Protein AF-A0A445L762-F1 (afdb_monomer)

Solvent-accessible surface area (backbone atoms only — not comparable to full-atom values): 13832 Å² total; per-residue (Å²): 110,70,72,58,50,55,57,48,52,56,52,50,45,50,50,42,49,50,50,27,53,49,52,51,60,67,43,52,80,74,34,77,90,46,40,70,50,50,51,50,41,50,53,53,50,53,55,50,51,51,52,55,50,54,39,52,75,68,73,40,74,82,86,58,55,71,68,58,49,53,54,49,41,53,50,28,50,53,50,36,53,51,55,53,56,60,71,71,58,60,93,83,48,59,71,61,49,53,54,52,47,52,52,49,46,52,49,40,52,50,51,52,49,54,51,51,51,51,52,52,54,48,51,54,50,54,52,51,51,50,50,52,53,49,55,53,50,49,57,51,54,69,72,64,60,73,62,89,77,66,78,85,83,81,89,76,69,67,91,80,52,68,80,89,52,87,69,78,61,73,86,85,83,81,80,58,99,84,59,73,82,84,50,69,70,38,76,41,80,47,77,50,68,56,95,93,57,84,63,50,71,46,79,42,61,46,64,84,90,55,102,72,72,77,58,88,66,88,73,79,75,72,88,77,129

Radius of gyration: 37.48 Å; Cα contacts (8 Å, |Δi|>4): 137; chains: 1; bounding box: 79×44×102 Å

Mean predicted aligned error: 16.46 Å

Structure (mmCIF, N/CA/C/O backbone):
data_AF-A0A445L762-F1
#
_entry.id   AF-A0A445L762-F1
#
loop_
_atom_site.group_PDB
_atom_site.id
_atom_site.type_symbol
_atom_site.label_atom_id
_atom_site.label_alt_id
_atom_site.label_comp_id
_atom_site.label_asym_id
_atom_site.label_entity_id
_atom_site.label_seq_id
_atom_site.pdbx_PDB_ins_code
_atom_site.Cartn_x
_atom_site.Cartn_y
_atom_site.Cartn_z
_atom_site.occupancy
_atom_site.B_iso_or_equiv
_atom_site.auth_seq_id
_atom_site.auth_comp_id
_atom_site.auth_asym_id
_atom_site.auth_atom_id
_atom_site.pdbx_PDB_model_num
ATOM 1 N N . MET A 1 1 ? 4.361 23.646 10.497 1.00 43.62 1 MET A N 1
ATOM 2 C CA . MET A 1 1 ? 5.644 23.159 9.941 1.00 43.62 1 MET A CA 1
ATOM 3 C C . MET A 1 1 ? 5.562 21.693 9.527 1.00 43.62 1 MET A C 1
ATOM 5 O O . MET A 1 1 ? 5.744 21.449 8.350 1.00 43.62 1 MET A O 1
ATOM 9 N N . ALA A 1 2 ? 5.203 20.744 10.406 1.00 35.19 2 ALA A N 1
ATOM 10 C CA . ALA A 1 2 ? 5.100 19.317 10.039 1.00 35.19 2 ALA A CA 1
ATOM 11 C C . ALA A 1 2 ? 4.119 19.022 8.877 1.00 35.19 2 ALA A C 1
ATOM 13 O O . ALA A 1 2 ? 4.506 18.378 7.916 1.00 35.19 2 ALA A O 1
ATOM 14 N N . LEU A 1 3 ? 2.910 19.601 8.893 1.00 34.66 3 LEU A N 1
ATOM 15 C CA . LEU A 1 3 ? 1.918 19.439 7.811 1.00 34.66 3 LEU A CA 1
ATOM 16 C C . LEU A 1 3 ? 2.384 19.954 6.436 1.00 34.66 3 LEU A C 1
ATOM 18 O O . LEU A 1 3 ? 1.992 19.415 5.411 1.00 34.66 3 LEU A O 1
ATOM 22 N N . LEU A 1 4 ? 3.228 20.991 6.401 1.00 34.56 4 LEU A N 1
ATOM 23 C CA . LEU A 1 4 ? 3.783 21.501 5.141 1.00 34.56 4 LEU A CA 1
ATOM 24 C C . LEU A 1 4 ? 4.880 20.581 4.598 1.00 34.56 4 LEU A C 1
ATOM 26 O O . LEU A 1 4 ? 5.082 20.538 3.390 1.00 34.56 4 LEU A O 1
ATOM 30 N N . ILE A 1 5 ? 5.577 19.859 5.480 1.00 49.91 5 ILE A N 1
ATOM 31 C CA . ILE A 1 5 ? 6.627 18.906 5.113 1.00 49.91 5 ILE A CA 1
ATOM 32 C C . ILE A 1 5 ? 5.994 17.638 4.528 1.00 49.91 5 ILE A C 1
ATOM 34 O O . ILE A 1 5 ? 6.409 17.214 3.460 1.00 49.91 5 ILE A O 1
ATOM 38 N N . GLU A 1 6 ? 4.950 17.080 5.144 1.00 54.78 6 GLU A N 1
ATOM 39 C CA . GLU A 1 6 ? 4.269 15.890 4.596 1.00 54.78 6 GLU A CA 1
ATOM 40 C C . GLU A 1 6 ? 3.632 16.176 3.225 1.00 54.78 6 GLU A C 1
ATOM 42 O O . GLU A 1 6 ? 3.897 15.470 2.249 1.00 54.78 6 GLU A O 1
ATOM 47 N N . ALA A 1 7 ? 2.922 17.305 3.101 1.00 59.88 7 ALA A N 1
ATOM 48 C CA . ALA A 1 7 ? 2.314 17.720 1.838 1.00 59.88 7 ALA A CA 1
ATOM 49 C C . ALA A 1 7 ? 3.350 17.978 0.725 1.00 59.88 7 ALA A C 1
ATOM 51 O O . ALA A 1 7 ? 3.104 17.663 -0.441 1.00 59.88 7 ALA A O 1
ATOM 52 N N . THR A 1 8 ? 4.523 18.535 1.060 1.00 65.06 8 THR A N 1
ATOM 53 C CA . THR A 1 8 ? 5.597 18.745 0.072 1.00 65.06 8 THR A CA 1
ATOM 54 C C . THR A 1 8 ? 6.240 17.435 -0.351 1.00 65.06 8 THR A C 1
ATOM 56 O O . THR A 1 8 ? 6.440 17.239 -1.546 1.00 65.06 8 THR A O 1
ATOM 59 N N . VAL A 1 9 ? 6.503 16.508 0.573 1.00 68.06 9 VAL A N 1
ATOM 60 C CA . VAL A 1 9 ? 7.110 15.221 0.211 1.00 68.06 9 VAL A CA 1
ATOM 61 C C . VAL A 1 9 ? 6.136 14.362 -0.606 1.00 68.06 9 VAL A C 1
ATOM 63 O O . VAL A 1 9 ? 6.548 13.757 -1.595 1.00 68.06 9 VAL A O 1
ATOM 66 N N . GLY A 1 10 ? 4.838 14.366 -0.283 1.00 71.56 10 GLY A N 1
ATOM 67 C CA . GLY A 1 10 ? 3.817 13.691 -1.092 1.00 71.56 10 GLY A CA 1
ATOM 68 C C . GLY A 1 10 ? 3.701 14.254 -2.515 1.00 71.56 10 GLY A C 1
ATOM 69 O O . GLY A 1 10 ? 3.535 13.500 -3.477 1.00 71.56 10 GLY A O 1
ATOM 70 N N . ALA A 1 11 ? 3.833 15.575 -2.675 1.00 78.94 11 ALA A N 1
ATOM 71 C CA . ALA A 1 11 ? 3.845 16.221 -3.986 1.00 78.94 11 ALA A CA 1
ATOM 72 C C . ALA A 1 11 ? 5.098 15.873 -4.804 1.00 78.94 11 ALA A C 1
ATOM 74 O O . ALA A 1 11 ? 4.967 15.595 -5.997 1.00 78.94 11 ALA A O 1
ATOM 75 N N . THR A 1 12 ? 6.271 15.850 -4.162 1.00 85.56 12 THR A N 1
ATOM 76 C CA . THR A 1 12 ? 7.543 15.406 -4.753 1.00 85.56 12 THR A CA 1
ATOM 77 C C . THR A 1 12 ? 7.376 13.998 -5.309 1.00 85.56 12 THR A C 1
ATOM 79 O O . THR A 1 12 ? 7.321 13.844 -6.522 1.00 85.56 12 THR A O 1
ATOM 82 N N . VAL A 1 13 ? 7.063 13.015 -4.457 1.00 82.56 13 VAL A N 1
ATOM 83 C CA . VAL A 1 13 ? 6.906 11.596 -4.840 1.00 82.56 13 VAL A CA 1
ATOM 84 C C . VAL A 1 13 ? 6.003 11.405 -6.056 1.00 82.56 13 VAL A C 1
ATOM 86 O O . VAL A 1 13 ? 6.295 10.611 -6.954 1.00 82.56 13 VAL A O 1
ATOM 89 N N . ARG A 1 14 ? 4.884 12.136 -6.094 1.00 83.50 14 ARG A N 1
ATOM 90 C CA . ARG A 1 14 ? 3.944 12.109 -7.214 1.00 83.50 14 ARG A CA 1
ATOM 91 C C . ARG A 1 14 ? 4.574 12.638 -8.503 1.00 83.50 14 ARG A C 1
ATOM 93 O O . ARG A 1 14 ? 4.303 12.087 -9.569 1.00 83.50 14 ARG A O 1
ATOM 100 N N . ALA A 1 15 ? 5.364 13.703 -8.426 1.00 89.12 15 ALA A N 1
ATOM 101 C CA . ALA A 1 15 ? 6.065 14.275 -9.564 1.00 89.12 15 ALA A CA 1
ATOM 102 C C . ALA A 1 15 ? 7.074 13.281 -10.157 1.00 89.12 15 ALA A C 1
ATOM 104 O O . ALA A 1 15 ? 6.974 12.996 -11.351 1.00 89.12 15 ALA A O 1
ATOM 105 N N . GLU A 1 16 ? 7.963 12.680 -9.355 1.00 89.44 16 GLU A N 1
ATOM 106 C CA . GLU A 1 16 ? 8.949 11.726 -9.898 1.00 89.44 16 GLU A CA 1
ATOM 107 C C . GLU A 1 16 ? 8.289 10.452 -10.429 1.00 89.44 16 GLU A C 1
ATOM 109 O O . GLU A 1 16 ? 8.673 9.934 -11.479 1.00 89.44 16 GLU A O 1
ATOM 114 N N . PHE A 1 17 ? 7.248 9.965 -9.751 1.00 89.19 17 PHE A N 1
ATOM 115 C CA . PHE A 1 17 ? 6.468 8.829 -10.230 1.00 89.19 17 PHE A CA 1
ATOM 116 C C . PHE A 1 17 ? 5.824 9.109 -11.599 1.00 89.19 17 PHE A C 1
ATOM 118 O O . PHE A 1 17 ? 5.892 8.283 -12.516 1.00 89.19 17 PHE A O 1
ATOM 125 N N . ASN A 1 18 ? 5.201 10.281 -11.753 1.00 89.69 18 ASN A N 1
ATOM 126 C CA . ASN A 1 18 ? 4.565 10.677 -13.006 1.00 89.69 18 ASN A CA 1
ATOM 127 C C . ASN A 1 18 ? 5.587 10.887 -14.127 1.00 89.69 18 ASN A C 1
ATOM 129 O O . ASN A 1 18 ? 5.295 10.540 -15.273 1.00 89.69 18 ASN A O 1
ATOM 133 N N . GLU A 1 19 ? 6.769 11.414 -13.810 1.00 93.56 19 GLU A N 1
ATOM 134 C CA . GLU A 1 19 ? 7.853 11.602 -14.773 1.00 93.56 19 GLU A CA 1
ATOM 135 C C . GLU A 1 19 ? 8.360 10.261 -15.319 1.00 93.56 19 GLU A C 1
ATOM 137 O O . GLU A 1 19 ? 8.457 10.079 -16.539 1.00 93.56 19 GLU A O 1
ATOM 142 N N . LEU A 1 20 ? 8.575 9.271 -14.446 1.00 92.75 20 LEU A N 1
ATOM 143 C CA . LEU A 1 20 ? 8.933 7.918 -14.870 1.00 92.75 20 LEU A CA 1
ATOM 144 C C . LEU A 1 20 ? 7.845 7.308 -15.761 1.00 92.75 20 LEU A C 1
ATOM 146 O O . LEU A 1 20 ? 8.134 6.788 -16.843 1.00 92.75 20 LEU A O 1
ATOM 150 N N . LEU A 1 21 ? 6.581 7.379 -15.331 1.00 91.12 21 LEU A N 1
ATOM 151 C CA . LEU A 1 21 ? 5.459 6.833 -16.094 1.00 91.12 21 LEU A CA 1
ATOM 152 C C . LEU A 1 21 ? 5.366 7.476 -17.482 1.00 91.12 21 LEU A C 1
ATOM 154 O O . LEU A 1 21 ? 5.209 6.772 -18.483 1.00 91.12 21 LEU A O 1
ATOM 158 N N . ARG A 1 22 ? 5.502 8.802 -17.556 1.00 90.94 22 ARG A N 1
ATOM 159 C CA . ARG A 1 22 ? 5.512 9.549 -18.814 1.00 90.94 22 ARG A CA 1
ATOM 160 C C . ARG A 1 22 ? 6.656 9.097 -19.716 1.00 90.94 22 ARG A C 1
ATOM 162 O O . ARG A 1 22 ? 6.416 8.780 -20.880 1.00 90.94 22 ARG A O 1
ATOM 169 N N . THR A 1 23 ? 7.864 8.998 -19.174 1.00 90.31 23 THR A N 1
ATOM 170 C CA . THR A 1 23 ? 9.062 8.545 -19.892 1.00 90.31 23 THR A CA 1
ATOM 171 C C . THR A 1 23 ? 8.841 7.154 -20.497 1.00 90.31 23 THR A C 1
ATOM 173 O O . THR A 1 23 ? 9.039 6.942 -21.697 1.00 90.31 23 THR A O 1
ATOM 176 N N . VAL A 1 24 ? 8.329 6.201 -19.712 1.00 89.19 24 VAL A N 1
ATOM 177 C CA . VAL A 1 24 ? 8.002 4.849 -20.197 1.00 89.19 24 VAL A CA 1
ATOM 178 C C . VAL A 1 24 ? 6.973 4.891 -21.333 1.00 89.19 24 VAL A C 1
ATOM 180 O O . VAL A 1 24 ? 7.136 4.189 -22.336 1.00 89.19 24 VAL A O 1
ATOM 183 N N . LEU A 1 25 ? 5.936 5.728 -21.221 1.00 87.19 25 LEU A N 1
ATOM 184 C CA . LEU A 1 25 ? 4.905 5.880 -22.253 1.00 87.19 25 LEU A CA 1
ATOM 185 C C . LEU A 1 25 ? 5.453 6.477 -23.557 1.00 87.19 25 LEU A C 1
ATOM 187 O O . LEU A 1 25 ? 5.133 5.971 -24.637 1.00 87.19 25 LEU A O 1
ATOM 191 N N . GLU A 1 26 ? 6.286 7.515 -23.474 1.00 85.56 26 GLU A N 1
ATOM 192 C CA . GLU A 1 26 ? 6.883 8.180 -24.638 1.00 85.56 26 GLU A CA 1
ATOM 193 C C . GLU A 1 26 ? 7.813 7.236 -25.414 1.00 85.56 26 GLU A C 1
ATOM 195 O O . GLU A 1 26 ? 7.752 7.148 -26.647 1.00 85.56 26 GLU A O 1
ATOM 200 N N . PHE A 1 27 ? 8.644 6.469 -24.707 1.00 79.00 27 PHE A N 1
ATOM 201 C CA . PHE A 1 27 ? 9.653 5.627 -25.343 1.00 79.00 27 PHE A CA 1
ATOM 202 C C . PHE A 1 27 ? 9.160 4.238 -25.759 1.00 79.00 27 PHE A C 1
ATOM 204 O O . PHE A 1 27 ? 9.788 3.602 -26.612 1.00 79.00 27 PHE A O 1
ATOM 211 N N . LYS A 1 28 ? 7.996 3.787 -25.277 1.00 75.75 28 LYS A N 1
ATOM 212 C CA . LYS A 1 28 ? 7.389 2.497 -25.655 1.00 75.75 28 LYS A CA 1
ATOM 213 C C . LYS A 1 28 ? 7.227 2.314 -27.168 1.00 75.75 28 LYS A C 1
ATOM 215 O O . LYS A 1 28 ? 7.381 1.201 -27.668 1.00 75.75 28 LYS A O 1
ATOM 220 N N . LYS A 1 29 ? 6.926 3.390 -27.907 1.00 69.94 29 LYS A N 1
ATOM 221 C CA . LYS A 1 29 ? 6.779 3.346 -29.376 1.00 69.94 29 LYS A CA 1
ATOM 222 C C . LYS A 1 29 ? 8.123 3.315 -30.111 1.00 69.94 29 LYS A C 1
ATOM 224 O O . LYS A 1 29 ? 8.198 2.750 -31.196 1.00 69.94 29 LYS A O 1
ATOM 229 N N . LYS A 1 30 ? 9.172 3.901 -29.524 1.00 70.94 30 LYS A N 1
ATOM 230 C CA . LYS A 1 30 ? 10.517 3.993 -30.117 1.00 70.94 30 LYS A CA 1
ATOM 231 C C . LYS A 1 30 ? 11.362 2.743 -29.846 1.00 70.94 30 LYS A C 1
ATOM 233 O O . LYS A 1 30 ? 12.178 2.356 -30.674 1.00 70.94 30 LYS A O 1
ATOM 238 N N . MET A 1 31 ? 11.147 2.075 -28.714 1.00 68.38 31 MET A N 1
ATOM 239 C CA . MET A 1 31 ? 11.983 0.969 -28.247 1.00 68.38 31 MET A CA 1
ATOM 240 C C . MET A 1 31 ? 11.403 -0.415 -28.558 1.00 68.38 31 MET A C 1
ATOM 242 O O . MET A 1 31 ? 11.078 -1.189 -27.655 1.00 68.38 31 MET A O 1
ATOM 246 N N . VAL A 1 32 ? 11.345 -0.783 -29.842 1.00 70.38 32 VAL A N 1
ATOM 247 C CA . VAL A 1 32 ? 10.947 -2.143 -30.282 1.00 70.38 32 VAL A CA 1
ATOM 248 C C . VAL A 1 32 ? 11.739 -3.224 -29.532 1.00 70.38 32 VAL A C 1
ATOM 250 O O . VAL A 1 32 ? 11.222 -4.283 -29.181 1.00 70.38 32 VAL A O 1
ATOM 253 N N . CYS A 1 33 ? 12.993 -2.906 -29.222 1.00 71.19 33 CYS A N 1
ATOM 254 C CA . CYS A 1 33 ? 13.954 -3.792 -28.606 1.00 71.19 33 CYS A CA 1
ATOM 255 C C . CYS A 1 33 ? 13.682 -4.154 -27.135 1.00 71.19 33 CYS A C 1
ATOM 257 O O . CYS A 1 33 ? 14.070 -5.243 -26.699 1.00 71.19 33 CYS A O 1
ATOM 259 N N . PHE A 1 34 ? 13.011 -3.264 -26.402 1.00 77.31 34 PHE A N 1
ATOM 260 C CA . PHE A 1 34 ? 12.738 -3.365 -24.962 1.00 77.31 34 PHE A CA 1
ATOM 261 C C . PHE A 1 34 ? 11.242 -3.488 -24.664 1.00 77.31 34 PHE A C 1
ATOM 263 O O . PHE A 1 34 ? 10.817 -3.394 -23.515 1.00 77.31 34 PHE A O 1
ATOM 270 N N . LYS A 1 35 ? 10.432 -3.707 -25.707 1.00 81.06 35 LYS A N 1
ATOM 271 C CA . LYS A 1 35 ? 8.971 -3.653 -25.647 1.00 81.06 35 LYS A CA 1
ATOM 272 C C . LYS A 1 35 ? 8.386 -4.475 -24.497 1.00 81.06 35 LYS A C 1
ATOM 274 O O . LYS A 1 35 ? 7.532 -3.958 -23.791 1.00 81.06 35 LYS A O 1
ATOM 279 N N . SER A 1 36 ? 8.831 -5.717 -24.292 1.00 84.06 36 SER A N 1
ATOM 280 C CA . SER A 1 36 ? 8.296 -6.574 -23.221 1.00 84.06 36 SER A CA 1
ATOM 281 C C . SER A 1 36 ? 8.551 -5.994 -21.828 1.00 84.06 36 SER A C 1
ATOM 283 O O . SER A 1 36 ? 7.626 -5.895 -21.030 1.00 84.06 36 SER A O 1
ATOM 285 N N . SER A 1 37 ? 9.781 -5.556 -21.565 1.00 84.81 37 SER A N 1
ATOM 286 C CA . SER A 1 37 ? 10.198 -5.034 -20.262 1.00 84.81 37 SER A CA 1
ATOM 287 C C . SER A 1 37 ? 9.554 -3.681 -19.969 1.00 84.81 37 SER A C 1
ATOM 289 O O . SER A 1 37 ? 9.072 -3.451 -18.868 1.00 84.81 37 SER A O 1
ATOM 291 N N . LEU A 1 38 ? 9.423 -2.814 -20.980 1.00 85.88 38 LEU A N 1
ATOM 292 C CA . LEU A 1 38 ? 8.694 -1.548 -20.846 1.00 85.88 38 LEU A CA 1
ATOM 293 C C . LEU A 1 38 ? 7.193 -1.756 -20.628 1.00 85.88 38 LEU A C 1
ATOM 295 O O . LEU A 1 38 ? 6.575 -0.997 -19.892 1.00 85.88 38 LEU A O 1
ATOM 299 N N . VAL A 1 39 ? 6.591 -2.774 -21.252 1.00 88.12 39 VAL A N 1
ATOM 300 C CA . VAL A 1 39 ? 5.187 -3.140 -20.995 1.00 88.12 39 VAL A CA 1
ATOM 301 C C . VAL A 1 39 ? 5.014 -3.638 -19.563 1.00 88.12 39 VAL A C 1
ATOM 303 O O . VAL A 1 39 ? 4.043 -3.253 -18.910 1.00 88.12 39 VAL A O 1
ATOM 306 N N . HIS A 1 40 ? 5.940 -4.461 -19.072 1.00 89.00 40 HIS A N 1
ATOM 307 C CA . HIS A 1 40 ? 5.908 -4.940 -17.697 1.00 89.00 40 HIS A CA 1
ATOM 308 C C . HIS A 1 40 ? 6.055 -3.780 -16.705 1.00 89.00 40 HIS A C 1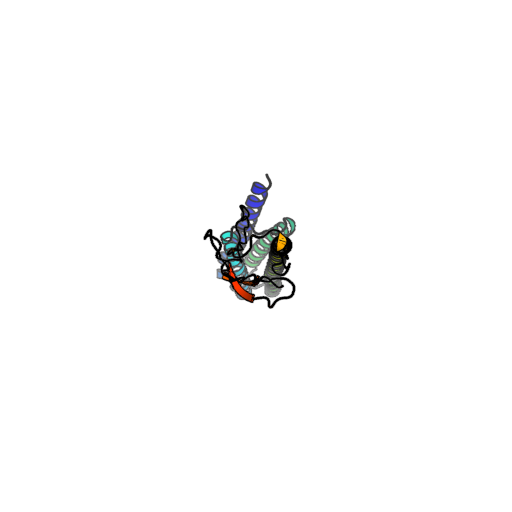
ATOM 310 O O . HIS A 1 40 ? 5.157 -3.570 -15.895 1.00 89.00 40 HIS A O 1
ATOM 316 N N . LEU A 1 41 ? 7.086 -2.945 -16.869 1.00 90.56 41 LEU A N 1
ATOM 317 C CA . LEU A 1 41 ? 7.306 -1.758 -16.045 1.00 90.56 41 LEU A CA 1
ATOM 318 C C . LEU A 1 41 ? 6.106 -0.801 -16.075 1.00 90.56 41 LEU A C 1
ATOM 320 O O . LEU A 1 41 ? 5.657 -0.342 -15.029 1.00 90.56 41 LEU A O 1
ATOM 324 N N . GLN A 1 42 ? 5.531 -0.539 -17.254 1.00 91.50 42 GLN A N 1
ATOM 325 C CA . GLN A 1 42 ? 4.314 0.267 -17.371 1.00 91.50 42 GLN A CA 1
ATOM 326 C C . GLN A 1 42 ? 3.167 -0.336 -16.553 1.00 91.50 42 GLN A C 1
ATOM 328 O O . GLN A 1 42 ? 2.462 0.393 -15.861 1.00 91.50 42 GLN A O 1
ATOM 333 N N . SER A 1 43 ? 2.959 -1.650 -16.649 1.00 90.56 43 SER A N 1
ATOM 334 C CA . SER A 1 43 ? 1.881 -2.335 -15.929 1.00 90.56 43 SER A CA 1
ATOM 335 C C . SER A 1 43 ? 2.081 -2.234 -14.416 1.00 90.56 43 SER A C 1
ATOM 337 O O . SER A 1 43 ? 1.133 -1.924 -13.698 1.00 90.56 43 SER A O 1
ATOM 339 N N . THR A 1 44 ? 3.320 -2.401 -13.945 1.00 91.00 44 THR A N 1
ATOM 340 C CA . THR A 1 44 ? 3.710 -2.210 -12.542 1.00 91.00 44 THR A CA 1
ATOM 341 C C . THR A 1 44 ? 3.413 -0.788 -12.069 1.00 91.00 44 THR A C 1
ATOM 343 O O . THR A 1 44 ? 2.752 -0.606 -11.049 1.00 91.00 44 THR A O 1
ATOM 346 N N . LEU A 1 45 ? 3.825 0.230 -12.829 1.00 90.62 45 LEU A N 1
ATOM 347 C CA . LEU A 1 45 ? 3.558 1.628 -12.487 1.00 90.62 45 LEU A CA 1
ATOM 348 C C . LEU A 1 45 ? 2.052 1.914 -12.468 1.00 90.62 45 LEU A C 1
ATOM 350 O O . LEU A 1 45 ? 1.552 2.495 -11.515 1.00 90.62 45 LEU A O 1
ATOM 354 N N . VAL A 1 46 ? 1.278 1.447 -13.448 1.00 90.50 46 VAL A N 1
ATOM 355 C CA . VAL A 1 46 ? -0.185 1.635 -13.442 1.00 90.50 46 VAL A CA 1
ATOM 356 C C . VAL A 1 46 ? -0.836 1.002 -12.206 1.00 90.50 46 VAL A C 1
ATOM 358 O O . VAL A 1 46 ? -1.702 1.629 -11.596 1.00 90.50 46 VAL A O 1
ATOM 361 N N . ALA A 1 47 ? -0.399 -0.192 -11.797 1.00 86.94 47 ALA A N 1
ATOM 362 C CA . ALA A 1 47 ? -0.895 -0.840 -10.584 1.00 86.94 47 ALA A CA 1
ATOM 363 C C . ALA A 1 47 ? -0.558 -0.029 -9.321 1.00 86.94 47 ALA A C 1
ATOM 365 O O . ALA A 1 47 ? -1.430 0.203 -8.488 1.00 86.94 47 ALA A O 1
ATOM 366 N N . ILE A 1 48 ? 0.675 0.470 -9.211 1.00 83.44 48 ILE A N 1
ATOM 367 C CA . ILE A 1 48 ? 1.101 1.340 -8.105 1.00 83.44 48 ILE A CA 1
ATOM 368 C C . ILE A 1 48 ? 0.279 2.638 -8.082 1.00 83.44 48 ILE A C 1
ATOM 370 O O . ILE A 1 48 ? -0.172 3.059 -7.020 1.00 83.44 48 ILE A O 1
ATOM 374 N N . SER A 1 49 ? 0.012 3.243 -9.245 1.00 84.19 49 SER A N 1
ATOM 375 C CA . SER A 1 49 ? -0.803 4.460 -9.360 1.00 84.19 49 SER A CA 1
ATOM 376 C C . SER A 1 49 ? -2.219 4.269 -8.819 1.00 84.19 49 SER A C 1
ATOM 378 O O . SER A 1 49 ? -2.739 5.160 -8.149 1.00 84.19 49 SER A O 1
ATOM 380 N N . ALA A 1 50 ? -2.840 3.118 -9.095 1.00 82.81 50 ALA A N 1
ATOM 381 C CA . ALA A 1 50 ? -4.164 2.800 -8.571 1.00 82.81 50 ALA A CA 1
ATOM 382 C C . ALA A 1 50 ? -4.157 2.763 -7.037 1.00 82.81 50 ALA A C 1
ATOM 384 O O . ALA A 1 50 ? -5.005 3.388 -6.408 1.00 82.81 50 ALA A O 1
ATOM 385 N N . VAL A 1 51 ? -3.146 2.132 -6.438 1.00 76.94 51 VAL A N 1
ATOM 386 C CA . VAL A 1 51 ? -3.042 2.048 -4.978 1.00 76.94 51 VAL A CA 1
ATOM 387 C C . VAL A 1 51 ? -2.748 3.414 -4.347 1.00 76.94 51 VAL A C 1
ATOM 389 O O . VAL A 1 51 ? -3.346 3.748 -3.331 1.00 76.94 51 VAL A O 1
ATOM 392 N N . ILE A 1 52 ? -1.894 4.245 -4.956 1.00 74.44 52 ILE A N 1
ATOM 393 C CA . ILE A 1 52 ? -1.652 5.621 -4.481 1.00 74.44 52 ILE A CA 1
ATOM 394 C C . ILE A 1 52 ? -2.967 6.422 -4.447 1.00 74.44 52 ILE A C 1
ATOM 396 O O . ILE A 1 52 ? -3.256 7.093 -3.458 1.00 74.44 52 ILE A O 1
ATOM 400 N N . LYS A 1 53 ? -3.807 6.299 -5.485 1.00 74.81 53 LYS A N 1
ATOM 401 C CA . LYS A 1 53 ? -5.124 6.956 -5.533 1.00 74.81 53 LYS A CA 1
ATOM 402 C C . LYS A 1 53 ? -6.091 6.435 -4.473 1.00 74.81 53 LYS A C 1
ATOM 404 O O . LYS A 1 53 ? -6.809 7.231 -3.876 1.00 74.81 53 LYS A O 1
ATOM 409 N N . GLU A 1 54 ? -6.121 5.123 -4.240 1.00 69.69 54 GLU A N 1
ATOM 410 C CA . GLU A 1 54 ? -6.950 4.524 -3.186 1.00 69.69 54 GLU A CA 1
ATOM 411 C C . GLU A 1 54 ? -6.569 5.065 -1.801 1.00 69.69 54 GLU A C 1
ATOM 413 O O . GLU A 1 54 ? -7.452 5.396 -1.010 1.00 69.69 54 GLU A O 1
ATOM 418 N N . ILE A 1 55 ? -5.268 5.219 -1.530 1.00 67.12 55 ILE A N 1
ATOM 419 C CA . ILE A 1 55 ? -4.762 5.764 -0.263 1.00 67.12 55 ILE A CA 1
ATOM 420 C C . ILE A 1 55 ? -5.178 7.235 -0.090 1.00 67.12 55 ILE A C 1
ATOM 422 O O . ILE A 1 55 ? -5.719 7.606 0.952 1.00 67.12 55 ILE A O 1
ATOM 426 N N . GLU A 1 56 ? -5.028 8.053 -1.135 1.00 66.06 56 GLU A N 1
ATOM 427 C CA . GLU A 1 56 ? -5.448 9.465 -1.126 1.00 66.06 56 GLU A CA 1
ATOM 428 C C . GLU A 1 56 ? -6.950 9.635 -0.911 1.00 66.06 56 GLU A C 1
ATOM 430 O O . GLU A 1 56 ? -7.383 10.502 -0.154 1.00 66.06 56 GLU A O 1
ATOM 435 N N . GLN A 1 57 ? -7.760 8.791 -1.552 1.00 66.44 57 GLN A N 1
ATOM 436 C CA . GLN A 1 57 ? -9.213 8.837 -1.421 1.00 66.44 57 GLN A CA 1
ATOM 437 C C . GLN A 1 57 ? -9.680 8.438 -0.015 1.00 66.44 57 GLN A C 1
ATOM 439 O O . GLN A 1 57 ? -10.722 8.902 0.446 1.00 66.44 57 GLN A O 1
ATOM 444 N N . GLN A 1 58 ? -8.895 7.621 0.686 1.00 58.03 58 GLN A N 1
ATOM 445 C CA . GLN A 1 58 ? -9.117 7.286 2.091 1.00 58.03 58 GLN A CA 1
ATOM 446 C C . GLN A 1 58 ? -8.614 8.371 3.059 1.00 58.03 58 GLN A C 1
ATOM 448 O O . GLN A 1 58 ? -8.660 8.171 4.270 1.00 58.03 58 GLN A O 1
ATOM 453 N N . ASN A 1 59 ? -8.192 9.535 2.545 1.00 55.69 59 ASN A N 1
ATOM 454 C CA . ASN A 1 59 ? -7.756 10.710 3.305 1.00 55.69 59 ASN A CA 1
ATOM 455 C C . ASN A 1 59 ? -6.566 10.444 4.250 1.00 55.69 59 ASN A C 1
ATOM 457 O O . ASN A 1 59 ? -6.308 11.220 5.170 1.00 55.69 59 ASN A O 1
ATOM 461 N N . ASN A 1 60 ? -5.838 9.351 4.012 1.00 57.31 60 ASN A N 1
ATOM 462 C CA . ASN A 1 60 ? -4.575 9.047 4.659 1.00 57.31 60 ASN A CA 1
ATOM 463 C C . ASN A 1 60 ? -3.474 9.432 3.668 1.00 57.31 60 ASN A C 1
ATOM 465 O O . ASN A 1 60 ? -3.356 8.807 2.619 1.00 57.31 60 ASN A O 1
ATOM 469 N N . GLU A 1 61 ? -2.655 10.444 3.962 1.00 56.47 61 GLU A N 1
ATOM 470 C CA . GLU A 1 61 ? -1.365 10.562 3.271 1.00 56.47 61 GLU A CA 1
ATOM 471 C C . GLU A 1 61 ? -0.606 9.243 3.483 1.00 56.47 61 GLU A C 1
ATOM 473 O O . GLU A 1 61 ? -0.720 8.635 4.551 1.00 56.47 61 GLU A O 1
ATOM 478 N N . LEU A 1 62 ? 0.105 8.754 2.458 1.00 56.16 62 LEU A N 1
ATOM 479 C CA . LEU A 1 62 ? 0.958 7.566 2.550 1.00 56.16 62 LEU A CA 1
ATOM 480 C C . LEU A 1 62 ? 1.841 7.705 3.799 1.00 56.16 62 LEU A C 1
ATOM 482 O O . LEU A 1 62 ? 2.837 8.419 3.762 1.00 56.16 62 LEU A O 1
ATOM 486 N N . GLN A 1 63 ? 1.482 7.039 4.904 1.00 57.94 63 GLN A N 1
ATOM 487 C CA . GLN A 1 63 ? 2.227 7.079 6.168 1.00 57.94 63 GLN A CA 1
ATOM 488 C C . GLN A 1 63 ? 3.499 6.224 6.060 1.00 57.94 63 GLN A C 1
ATOM 490 O O . GLN A 1 63 ? 3.753 5.321 6.868 1.00 57.94 63 GLN A O 1
ATOM 495 N N . LEU A 1 64 ? 4.272 6.443 5.000 1.00 64.12 64 LEU A N 1
ATOM 496 C CA . LEU A 1 64 ? 5.598 5.886 4.856 1.00 64.12 64 LEU A CA 1
ATOM 497 C C . LEU A 1 64 ? 6.555 6.747 5.687 1.00 64.12 64 LEU A C 1
ATOM 499 O O . LEU A 1 64 ? 6.507 7.974 5.605 1.00 64.12 64 LEU A O 1
ATOM 503 N N . PRO A 1 65 ? 7.442 6.127 6.480 1.00 65.81 65 PRO A N 1
ATOM 504 C CA . PRO A 1 65 ? 8.569 6.819 7.081 1.00 65.81 65 PRO A CA 1
ATOM 505 C C . PRO A 1 65 ? 9.312 7.651 6.037 1.00 65.81 65 PRO A C 1
ATOM 507 O O . PRO A 1 65 ? 9.491 7.226 4.892 1.00 65.81 65 PRO A O 1
ATOM 510 N N . LYS A 1 66 ? 9.789 8.824 6.449 1.00 65.81 66 LYS A N 1
ATOM 511 C CA . LYS A 1 66 ? 10.498 9.770 5.581 1.00 65.81 66 LYS A CA 1
ATOM 512 C C . LYS A 1 66 ? 11.657 9.112 4.822 1.00 65.81 66 LYS A C 1
ATOM 514 O O . LYS A 1 66 ? 11.914 9.445 3.668 1.00 65.81 66 LYS A O 1
ATOM 519 N N . GLU A 1 67 ? 12.332 8.152 5.443 1.00 69.31 67 GLU A N 1
ATOM 520 C CA . GLU A 1 67 ? 13.440 7.386 4.872 1.00 69.31 67 GLU A CA 1
ATOM 521 C C . GLU A 1 67 ? 12.980 6.433 3.757 1.00 69.31 67 GLU A C 1
ATOM 523 O O . GLU A 1 67 ? 13.650 6.314 2.729 1.00 69.31 67 GLU A O 1
ATOM 528 N N . GLU A 1 68 ? 11.823 5.783 3.924 1.00 70.75 68 GLU A N 1
ATOM 529 C CA . GLU A 1 68 ? 11.227 4.922 2.894 1.00 70.75 68 GLU A CA 1
ATOM 530 C C . GLU A 1 68 ? 10.788 5.756 1.686 1.00 70.75 68 GLU A C 1
ATOM 532 O O . GLU A 1 68 ? 11.002 5.357 0.541 1.00 70.75 68 GLU A O 1
ATOM 537 N N . LEU A 1 69 ? 10.255 6.952 1.943 1.00 76.12 69 LEU A N 1
ATOM 538 C CA . LEU A 1 69 ? 9.782 7.869 0.915 1.00 76.12 69 LEU A CA 1
ATOM 539 C C . LEU A 1 69 ? 10.931 8.433 0.069 1.00 76.12 69 LEU A C 1
ATOM 541 O O . LEU A 1 69 ? 10.858 8.441 -1.155 1.00 76.12 69 LEU A O 1
ATOM 545 N N . GLN A 1 70 ? 12.041 8.807 0.706 1.00 78.50 70 GLN A N 1
ATOM 546 C CA . GLN A 1 70 ? 13.272 9.217 0.018 1.00 78.50 70 GLN A CA 1
ATOM 547 C C . GLN A 1 70 ? 13.882 8.081 -0.811 1.00 78.50 70 GLN A C 1
ATOM 549 O O . GLN A 1 70 ? 14.318 8.289 -1.943 1.00 78.50 70 GLN A O 1
ATOM 554 N N . SER A 1 71 ? 13.883 6.857 -0.275 1.00 81.44 71 SER A N 1
ATOM 555 C CA . SER A 1 71 ? 14.332 5.680 -1.022 1.00 81.44 71 SER A CA 1
ATOM 556 C C . SER A 1 71 ? 13.463 5.430 -2.261 1.00 81.44 71 SER A C 1
ATOM 558 O O .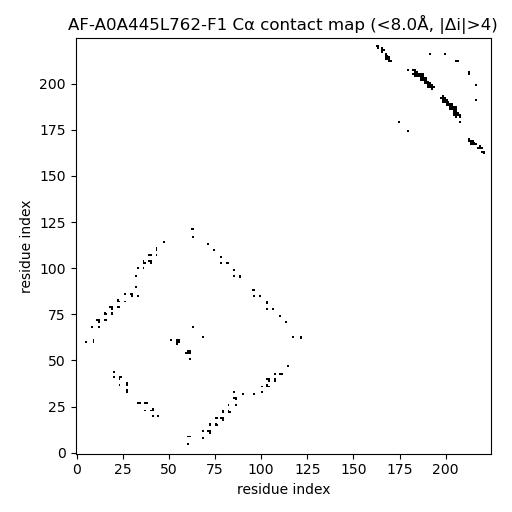 SER A 1 71 ? 13.984 5.076 -3.320 1.00 81.44 71 SER A O 1
ATOM 560 N N . PHE A 1 72 ? 12.153 5.659 -2.145 1.00 81.94 72 PHE A N 1
ATOM 561 C CA . PHE A 1 72 ? 11.201 5.530 -3.243 1.00 81.94 72 PHE A CA 1
ATOM 562 C C . PHE A 1 72 ? 11.398 6.600 -4.326 1.00 81.94 72 PHE A C 1
ATOM 564 O O . PHE A 1 72 ? 11.481 6.243 -5.499 1.00 81.94 72 PHE A O 1
ATOM 571 N N . ILE A 1 73 ? 11.561 7.876 -3.948 1.00 85.62 73 ILE A N 1
ATOM 572 C CA . ILE A 1 73 ? 11.875 8.984 -4.874 1.00 85.62 73 ILE A CA 1
ATOM 573 C C . ILE A 1 73 ? 13.127 8.656 -5.693 1.00 85.62 73 ILE A C 1
ATOM 575 O O . ILE A 1 73 ? 13.078 8.620 -6.921 1.00 85.62 73 ILE A O 1
ATOM 579 N N . ARG A 1 74 ? 14.228 8.306 -5.015 1.00 89.25 74 ARG A N 1
ATOM 580 C CA . ARG A 1 74 ? 15.493 7.945 -5.672 1.00 89.25 74 ARG A CA 1
ATOM 581 C C . ARG A 1 74 ? 15.317 6.796 -6.666 1.00 89.25 74 ARG A C 1
ATOM 583 O O . ARG A 1 74 ? 15.897 6.811 -7.747 1.00 89.25 74 ARG A O 1
ATOM 590 N N . LYS A 1 75 ? 14.495 5.798 -6.328 1.00 89.38 75 LYS A N 1
ATOM 591 C CA . LYS A 1 75 ? 14.196 4.689 -7.243 1.00 89.38 75 LYS A CA 1
ATOM 592 C C . LYS A 1 75 ? 13.429 5.150 -8.485 1.00 89.38 75 LYS A C 1
ATOM 594 O O . LYS A 1 75 ? 13.699 4.644 -9.570 1.00 89.38 75 LYS A O 1
ATOM 599 N N . MET A 1 76 ? 12.527 6.123 -8.373 1.00 89.88 76 MET A N 1
ATOM 600 C CA . MET A 1 76 ? 11.835 6.691 -9.540 1.00 89.88 76 MET A CA 1
ATOM 601 C C . MET A 1 76 ? 12.788 7.454 -10.467 1.00 89.88 76 MET A C 1
ATOM 603 O O . MET A 1 76 ? 12.707 7.312 -11.691 1.00 89.88 76 MET A O 1
ATOM 607 N N . GLU A 1 77 ? 13.741 8.193 -9.901 1.00 92.25 77 GLU A N 1
ATOM 608 C CA . GLU A 1 77 ? 14.801 8.864 -10.663 1.00 92.25 77 GLU A CA 1
ATOM 609 C C . GLU A 1 77 ? 15.708 7.855 -11.387 1.00 92.25 77 GLU A C 1
ATOM 611 O O . GLU A 1 77 ? 15.924 7.978 -12.596 1.00 92.25 77 GLU A O 1
ATOM 616 N N . GLU A 1 78 ? 16.169 6.809 -10.685 1.00 91.62 78 GLU A N 1
ATOM 617 C CA . GLU A 1 78 ? 16.958 5.709 -11.264 1.00 91.62 78 GLU A CA 1
ATOM 618 C C . GLU A 1 78 ? 16.225 5.057 -12.445 1.00 91.62 78 GLU A C 1
ATOM 620 O O . GLU A 1 78 ? 16.817 4.835 -13.505 1.00 91.62 78 GLU A O 1
ATOM 625 N N . GLY A 1 79 ? 14.924 4.792 -12.295 1.00 91.50 79 GLY A N 1
ATOM 626 C CA . GLY A 1 79 ? 14.083 4.257 -13.363 1.00 91.50 79 GLY A CA 1
ATOM 627 C C . GLY A 1 79 ? 14.005 5.183 -14.572 1.00 91.50 79 GLY A C 1
ATOM 628 O O . GLY A 1 79 ? 14.098 4.726 -15.713 1.00 91.50 79 GLY A O 1
ATOM 629 N N . THR A 1 80 ? 13.872 6.488 -14.334 1.00 92.88 80 THR A N 1
ATOM 630 C CA . THR A 1 80 ? 13.735 7.494 -15.397 1.00 92.88 80 THR A CA 1
ATOM 631 C C . THR A 1 80 ? 15.022 7.569 -16.205 1.00 92.88 80 THR A C 1
ATOM 633 O O . THR A 1 80 ? 15.003 7.471 -17.436 1.00 92.88 80 THR A O 1
ATOM 636 N N . GLN A 1 81 ? 16.161 7.627 -15.511 1.00 92.69 81 GLN A N 1
ATOM 637 C CA . GLN A 1 81 ? 17.479 7.590 -16.131 1.00 92.69 81 GLN A CA 1
ATOM 638 C C . GLN A 1 81 ? 17.706 6.279 -16.893 1.00 92.69 81 GLN A C 1
ATOM 640 O O . GLN A 1 81 ? 18.197 6.301 -18.021 1.00 92.69 81 GLN A O 1
ATOM 645 N N . LEU A 1 82 ? 17.317 5.136 -16.325 1.00 91.56 82 LEU A N 1
ATOM 646 C CA . LEU A 1 82 ? 17.486 3.835 -16.965 1.00 91.56 82 LEU A CA 1
ATOM 647 C C . LEU A 1 82 ? 16.692 3.735 -18.274 1.00 91.56 82 LEU A C 1
ATOM 649 O O . LEU A 1 82 ? 17.235 3.285 -19.288 1.00 91.56 82 LEU A O 1
ATOM 653 N N . VAL A 1 83 ? 15.432 4.178 -18.280 1.00 88.94 83 VAL A N 1
ATOM 654 C CA . VAL A 1 83 ? 14.602 4.206 -19.493 1.00 88.94 83 VAL A CA 1
ATOM 655 C C . VAL 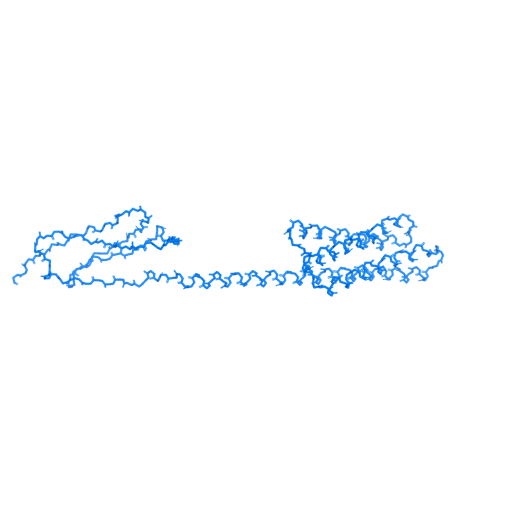A 1 83 ? 15.192 5.180 -20.511 1.00 88.94 83 VAL A C 1
ATOM 657 O O . VAL A 1 83 ? 15.261 4.851 -21.692 1.00 88.94 83 VAL A O 1
ATOM 660 N N . PHE A 1 84 ? 15.692 6.337 -20.086 1.00 88.12 84 PHE A N 1
ATOM 661 C CA . PHE A 1 84 ? 16.357 7.275 -20.986 1.00 88.12 84 PHE A CA 1
ATOM 662 C C . PHE A 1 84 ? 17.624 6.686 -21.625 1.00 88.12 84 PHE A C 1
ATOM 664 O O . PHE A 1 84 ? 17.792 6.775 -22.841 1.00 88.12 84 PHE A O 1
ATOM 671 N N . GLU A 1 85 ? 18.486 6.018 -20.859 1.00 86.81 85 GLU A N 1
ATOM 672 C CA . GLU A 1 85 ? 19.687 5.364 -21.394 1.00 86.81 85 GLU A CA 1
ATOM 673 C C . GLU A 1 85 ? 19.343 4.231 -22.368 1.00 86.81 85 GLU A C 1
ATOM 675 O O . GLU A 1 85 ? 19.980 4.106 -23.414 1.00 86.81 85 GLU A O 1
ATOM 680 N N . CYS A 1 86 ? 18.266 3.476 -22.117 1.00 84.56 86 CYS A N 1
ATOM 681 C CA . CYS A 1 86 ? 17.768 2.486 -23.076 1.00 84.56 86 CYS A CA 1
ATOM 682 C C . CYS A 1 86 ? 17.412 3.112 -24.436 1.00 84.56 86 CYS A C 1
ATOM 684 O O . CYS A 1 86 ? 17.520 2.445 -25.465 1.00 84.56 86 CYS A O 1
ATOM 686 N N . SER A 1 87 ? 17.016 4.392 -24.461 1.00 81.44 87 SER A N 1
ATOM 687 C CA . SER A 1 87 ? 16.557 5.081 -25.676 1.00 81.44 87 SER A CA 1
ATOM 688 C C . SER A 1 87 ? 17.700 5.428 -26.621 1.00 81.44 87 SER A C 1
ATOM 690 O O . SER A 1 87 ? 17.484 5.582 -27.822 1.00 81.44 87 SER A O 1
ATOM 692 N N . LYS A 1 88 ? 18.917 5.524 -26.079 1.00 84.81 88 LYS A N 1
ATOM 693 C CA . LYS A 1 88 ? 20.130 5.890 -26.809 1.00 84.81 88 LYS A CA 1
ATOM 694 C C . LYS A 1 88 ? 20.824 4.686 -27.439 1.00 84.81 88 LYS A C 1
ATOM 696 O O . LYS A 1 88 ? 21.727 4.870 -28.250 1.00 84.81 88 LYS A O 1
ATOM 701 N N . ILE A 1 89 ? 20.438 3.462 -27.063 1.00 81.62 89 ILE A N 1
ATOM 702 C CA . ILE A 1 89 ? 21.116 2.241 -27.504 1.00 81.62 89 ILE A CA 1
ATOM 703 C C . ILE A 1 89 ? 20.824 1.992 -28.994 1.00 81.62 89 ILE A C 1
ATOM 705 O O . ILE A 1 89 ? 19.662 1.796 -29.365 1.00 81.62 89 ILE A O 1
ATOM 709 N N . PRO A 1 90 ? 21.857 1.931 -29.856 1.00 75.25 90 PRO A N 1
ATOM 710 C CA . PRO A 1 90 ? 21.681 1.613 -31.268 1.00 75.25 90 PRO A CA 1
ATOM 711 C C . PRO A 1 90 ? 21.149 0.191 -31.476 1.00 75.25 90 PRO A C 1
ATOM 713 O O . PRO A 1 90 ? 21.491 -0.734 -30.738 1.00 75.25 90 PRO A O 1
ATOM 716 N N . TRP A 1 91 ? 20.371 -0.010 -32.544 1.00 62.44 91 TRP A N 1
ATOM 717 C CA . TRP A 1 91 ? 19.687 -1.279 -32.833 1.00 62.44 91 TRP A CA 1
ATOM 718 C C . TRP A 1 91 ? 20.621 -2.509 -32.901 1.00 62.44 91 TRP A C 1
ATOM 720 O O . TRP A 1 91 ? 20.215 -3.601 -32.508 1.00 62.44 91 TRP A O 1
ATOM 730 N N . LEU A 1 92 ? 21.877 -2.328 -33.332 1.00 66.44 92 LEU A N 1
ATOM 731 C CA . LEU A 1 92 ? 22.857 -3.406 -33.545 1.00 66.44 92 LEU A CA 1
ATOM 732 C C . LEU A 1 92 ? 23.622 -3.853 -32.280 1.00 66.44 92 LEU A C 1
ATOM 734 O O . LEU A 1 92 ? 24.318 -4.866 -32.314 1.00 66.44 92 LEU A O 1
ATOM 738 N N . HIS A 1 93 ? 23.500 -3.154 -31.146 1.00 77.25 93 HIS A N 1
ATOM 739 C CA . HIS A 1 93 ? 24.254 -3.469 -29.922 1.00 77.25 93 HIS A CA 1
ATOM 740 C C . HIS A 1 93 ? 23.587 -4.570 -29.074 1.00 77.25 93 HIS A C 1
ATOM 742 O O . HIS A 1 93 ? 23.013 -4.318 -28.012 1.00 77.25 93 HIS A O 1
ATOM 748 N N . PHE A 1 94 ? 23.673 -5.823 -29.534 1.00 71.88 94 PHE A N 1
ATOM 749 C CA . PHE A 1 94 ? 22.966 -6.964 -28.933 1.00 71.88 94 PHE A CA 1
ATOM 750 C C . PHE A 1 94 ? 23.329 -7.242 -27.459 1.00 71.88 94 PHE A C 1
ATOM 752 O O . PHE A 1 94 ? 22.433 -7.376 -26.627 1.00 71.88 94 PHE A O 1
ATOM 759 N N . VAL A 1 95 ? 24.621 -7.284 -27.105 1.00 78.38 95 VAL A N 1
ATOM 760 C CA . VAL A 1 95 ? 25.074 -7.555 -25.719 1.00 78.38 95 VAL A CA 1
ATOM 761 C C . VAL A 1 95 ? 24.637 -6.440 -24.767 1.00 78.38 95 VAL A C 1
ATOM 763 O O . VAL A 1 95 ? 24.073 -6.702 -23.705 1.00 78.38 95 VAL A O 1
ATOM 766 N N . THR A 1 96 ? 24.830 -5.184 -25.177 1.00 79.44 96 THR A N 1
ATOM 767 C CA . THR A 1 96 ? 24.385 -4.010 -24.419 1.00 79.44 96 THR A CA 1
ATOM 768 C C . THR A 1 96 ? 22.873 -4.055 -24.200 1.00 79.44 96 THR A C 1
ATOM 770 O O . THR A 1 96 ? 22.402 -3.836 -23.089 1.00 79.44 96 THR A O 1
ATOM 773 N N . ARG A 1 97 ? 22.100 -4.434 -25.222 1.00 79.62 97 ARG A N 1
ATOM 774 C CA . ARG A 1 97 ? 20.644 -4.581 -25.126 1.00 79.62 97 ARG A C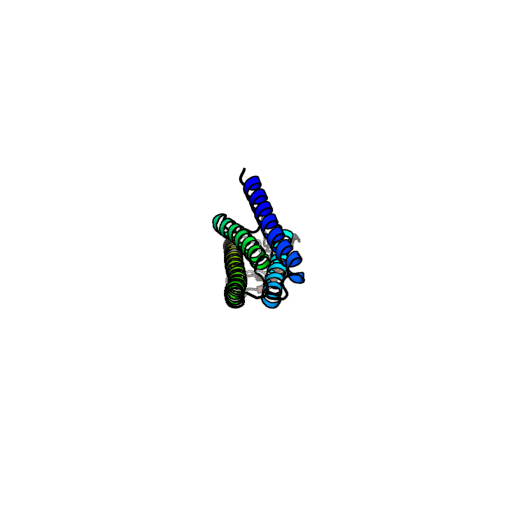A 1
ATOM 775 C C . ARG A 1 97 ? 20.225 -5.654 -24.124 1.00 79.62 97 ARG A C 1
ATOM 777 O O . ARG A 1 97 ? 19.323 -5.401 -23.333 1.00 79.62 97 ARG A O 1
ATOM 784 N N . ALA A 1 98 ? 20.856 -6.826 -24.140 1.00 81.94 98 ALA A N 1
ATOM 785 C CA . ALA A 1 98 ? 20.550 -7.885 -23.179 1.00 81.94 98 ALA A CA 1
ATOM 786 C C . ALA A 1 98 ? 20.835 -7.436 -21.734 1.00 81.94 98 ALA A C 1
ATOM 788 O O . ALA A 1 98 ? 19.999 -7.633 -20.856 1.00 81.94 98 ALA A O 1
ATOM 789 N N . CYS A 1 99 ? 21.958 -6.746 -21.506 1.00 84.50 99 CYS A N 1
ATOM 790 C CA . CYS A 1 99 ? 22.311 -6.202 -20.194 1.00 84.50 99 CYS A CA 1
ATOM 791 C C . CYS A 1 99 ? 21.307 -5.144 -19.704 1.00 84.50 99 CYS A C 1
ATOM 793 O O . CYS A 1 99 ? 20.857 -5.202 -18.564 1.00 84.50 99 CYS A O 1
ATOM 795 N N . TYR A 1 100 ? 20.914 -4.193 -20.556 1.00 85.94 100 TYR A N 1
ATOM 796 C CA . TYR A 1 100 ? 19.928 -3.173 -20.178 1.00 85.94 100 TYR A CA 1
ATOM 797 C C . TYR A 1 100 ? 18.523 -3.742 -19.997 1.00 85.94 100 TYR A C 1
ATOM 799 O O . TYR A 1 100 ? 17.780 -3.253 -19.153 1.00 85.94 100 TYR A O 1
ATOM 807 N N . LYS A 1 101 ? 18.171 -4.798 -20.738 1.00 85.88 101 LYS A N 1
ATOM 808 C CA . LYS A 1 101 ? 16.922 -5.524 -20.522 1.00 85.88 101 LYS A CA 1
ATOM 809 C C . LYS A 1 101 ? 16.886 -6.145 -19.123 1.00 85.88 101 LYS A C 1
ATOM 811 O O . LYS A 1 101 ? 15.930 -5.898 -18.400 1.00 85.88 101 LYS A O 1
ATOM 816 N N . ASP A 1 102 ? 17.945 -6.854 -18.728 1.00 88.38 102 ASP A N 1
ATOM 817 C CA . ASP A 1 102 ? 18.069 -7.425 -17.378 1.00 88.38 102 ASP A CA 1
ATOM 818 C C . ASP A 1 102 ? 18.000 -6.336 -16.294 1.00 88.38 102 ASP A C 1
ATOM 820 O O . ASP A 1 102 ? 17.305 -6.494 -15.296 1.00 88.38 102 ASP A O 1
ATOM 824 N N . LYS A 1 103 ? 18.638 -5.177 -16.515 1.00 90.25 103 LYS A N 1
ATOM 825 C CA . LYS A 1 103 ? 18.519 -4.023 -15.605 1.00 90.25 103 LYS A CA 1
ATOM 826 C C . LYS A 1 103 ? 17.079 -3.518 -15.482 1.00 90.25 103 LYS A C 1
ATOM 828 O O . LYS A 1 103 ? 16.661 -3.184 -14.379 1.00 90.25 103 LYS A O 1
ATOM 833 N N . LEU A 1 104 ? 16.338 -3.447 -16.590 1.00 89.31 104 LEU A N 1
ATOM 834 C CA . LEU A 1 104 ? 14.948 -2.982 -16.595 1.00 89.31 104 LEU A CA 1
ATOM 835 C C . LEU A 1 104 ? 14.020 -3.960 -15.868 1.00 89.31 104 LEU A C 1
ATOM 837 O O . LEU A 1 104 ? 13.149 -3.535 -15.113 1.00 89.31 104 LEU A O 1
ATOM 841 N N . ASP A 1 105 ? 14.226 -5.258 -16.097 1.00 89.12 105 ASP A N 1
ATOM 842 C CA . ASP A 1 105 ? 13.451 -6.321 -15.460 1.00 89.12 105 ASP A CA 1
ATOM 843 C C . ASP A 1 105 ? 13.722 -6.325 -13.943 1.00 89.12 105 ASP A C 1
ATOM 845 O O . ASP A 1 105 ? 12.783 -6.218 -13.155 1.00 89.12 105 ASP A O 1
ATOM 849 N N . ARG A 1 106 ? 14.996 -6.272 -13.523 1.00 91.12 106 ARG A N 1
ATOM 850 C CA . ARG A 1 106 ? 15.372 -6.135 -12.102 1.00 91.12 106 ARG A CA 1
ATOM 851 C C . ARG A 1 106 ? 14.797 -4.884 -11.453 1.00 91.12 106 ARG A C 1
ATOM 853 O O . ARG A 1 106 ? 14.348 -4.941 -10.314 1.00 91.12 106 ARG A O 1
ATOM 860 N N . PHE A 1 107 ? 14.819 -3.757 -12.157 1.00 93.06 107 PHE A N 1
ATOM 861 C CA . PHE A 1 107 ? 14.244 -2.518 -11.650 1.00 93.06 107 PHE A CA 1
ATOM 862 C C . PHE A 1 107 ? 12.737 -2.661 -11.390 1.00 93.06 107 PHE A C 1
ATOM 864 O O . PHE A 1 107 ? 12.253 -2.257 -10.334 1.00 93.06 107 PHE A O 1
ATOM 871 N N . SER A 1 108 ? 12.000 -3.281 -12.318 1.00 88.81 108 SER A N 1
ATOM 872 C CA . SER A 1 108 ? 10.574 -3.574 -12.129 1.00 88.81 108 SER A CA 1
ATOM 873 C C . SER A 1 108 ? 10.337 -4.468 -10.905 1.00 88.81 108 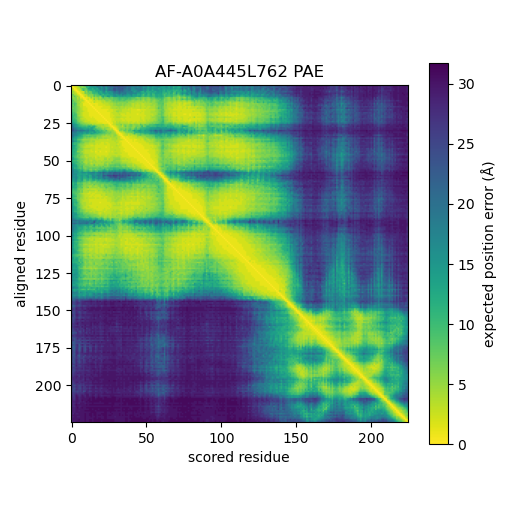SER A C 1
ATOM 875 O O . SER A 1 108 ? 9.465 -4.166 -10.089 1.00 88.81 108 SER A O 1
ATOM 877 N N . ASP A 1 109 ? 11.147 -5.513 -10.724 1.00 89.25 109 ASP A N 1
ATOM 878 C CA . ASP A 1 109 ? 11.048 -6.415 -9.570 1.00 89.25 109 ASP A CA 1
ATOM 879 C C . ASP A 1 109 ? 11.337 -5.698 -8.240 1.00 89.25 109 ASP A C 1
ATOM 881 O O . ASP A 1 109 ? 10.638 -5.902 -7.242 1.00 89.25 109 ASP A O 1
ATOM 885 N N . GLU A 1 110 ? 12.339 -4.816 -8.213 1.00 89.69 110 GLU A N 1
ATOM 886 C CA . GLU A 1 110 ? 12.646 -3.989 -7.043 1.00 89.69 110 GLU A CA 1
ATOM 887 C C . GLU A 1 110 ? 11.496 -3.040 -6.695 1.00 89.69 110 GLU A C 1
ATOM 889 O O . GLU A 1 110 ? 11.163 -2.904 -5.514 1.00 89.69 110 GLU A O 1
ATOM 894 N N . LEU A 1 111 ? 10.850 -2.430 -7.694 1.00 88.12 111 LEU A N 1
ATOM 895 C CA . LEU A 1 111 ? 9.677 -1.580 -7.476 1.00 88.12 111 LEU A CA 1
ATOM 896 C C . LEU A 1 111 ? 8.525 -2.358 -6.839 1.00 88.12 111 LEU A C 1
ATOM 898 O O . LEU A 1 111 ? 7.953 -1.900 -5.847 1.00 88.12 111 LEU A O 1
ATOM 902 N N . VAL A 1 112 ? 8.210 -3.547 -7.363 1.00 87.00 112 VAL A N 1
ATOM 903 C CA . VAL A 1 112 ? 7.178 -4.422 -6.784 1.00 87.00 112 VAL A CA 1
ATOM 904 C C . VAL A 1 112 ? 7.520 -4.759 -5.335 1.00 87.00 112 VAL A C 1
ATOM 906 O O . VAL A 1 112 ? 6.652 -4.694 -4.464 1.00 87.00 112 VAL A O 1
ATOM 909 N N . LYS A 1 113 ? 8.788 -5.075 -5.052 1.00 86.62 113 LYS A N 1
ATOM 910 C CA . LYS A 1 113 ? 9.245 -5.434 -3.708 1.00 86.62 113 LYS A CA 1
ATOM 911 C C . LYS A 1 113 ? 9.117 -4.276 -2.720 1.00 86.62 113 LYS A C 1
ATOM 913 O O . LYS A 1 113 ? 8.587 -4.483 -1.631 1.00 86.62 113 LYS A O 1
ATOM 918 N N . ILE A 1 114 ? 9.565 -3.074 -3.087 1.00 81.06 114 ILE A N 1
ATOM 919 C CA . ILE A 1 114 ? 9.442 -1.877 -2.238 1.00 81.06 114 ILE A CA 1
ATOM 920 C C . ILE A 1 114 ? 7.970 -1.611 -1.929 1.00 81.06 114 ILE A C 1
ATOM 922 O O . ILE A 1 114 ? 7.605 -1.411 -0.771 1.00 81.06 114 ILE A O 1
ATOM 926 N N . PHE A 1 115 ? 7.118 -1.681 -2.950 1.00 78.50 115 PHE A N 1
ATOM 927 C CA . PHE A 1 115 ? 5.697 -1.423 -2.790 1.00 78.50 115 PHE A CA 1
ATOM 928 C C . PHE A 1 115 ? 5.002 -2.471 -1.908 1.00 78.50 115 PHE A C 1
ATOM 930 O O . PHE A 1 115 ? 4.213 -2.127 -1.028 1.00 78.50 115 PHE A O 1
ATOM 937 N N . ALA A 1 116 ? 5.329 -3.752 -2.090 1.00 82.94 116 ALA A N 1
ATOM 938 C CA . ALA A 1 116 ? 4.799 -4.838 -1.272 1.00 82.94 116 ALA A CA 1
ATOM 939 C C . ALA A 1 116 ? 5.218 -4.711 0.201 1.00 82.94 116 ALA A C 1
ATOM 941 O O . ALA A 1 116 ? 4.380 -4.870 1.088 1.00 82.94 116 ALA A O 1
ATOM 942 N N . ILE A 1 117 ? 6.488 -4.380 0.462 1.00 78.88 117 ILE A N 1
ATOM 943 C CA . ILE A 1 117 ? 7.000 -4.158 1.821 1.00 78.88 117 ILE A CA 1
ATOM 944 C C . I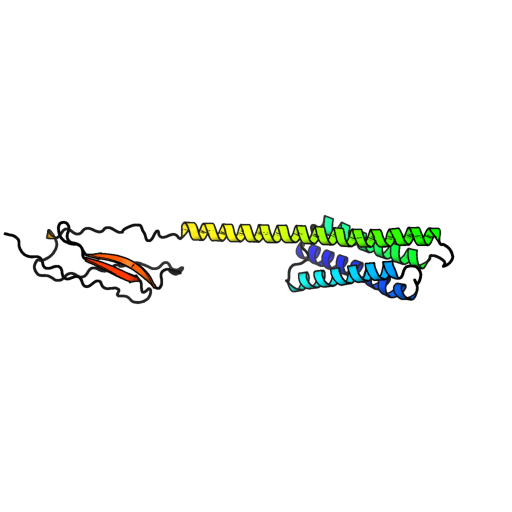LE A 1 117 ? 6.295 -2.963 2.470 1.00 78.88 117 ILE A C 1
ATOM 946 O O . ILE A 1 117 ? 5.812 -3.087 3.595 1.00 78.88 117 ILE A O 1
ATOM 950 N N . GLY A 1 118 ? 6.177 -1.838 1.757 1.00 75.50 118 GLY A N 1
ATOM 951 C CA . GLY A 1 118 ? 5.476 -0.649 2.248 1.00 75.50 118 GLY A CA 1
ATOM 952 C C . GLY A 1 118 ? 4.014 -0.946 2.593 1.00 75.50 118 GLY A C 1
ATOM 953 O O . GLY A 1 118 ? 3.562 -0.646 3.699 1.00 75.50 118 GLY A O 1
ATOM 954 N N . LYS A 1 119 ? 3.297 -1.643 1.698 1.00 77.19 119 LYS A N 1
ATOM 955 C CA . LYS A 1 119 ? 1.912 -2.083 1.931 1.00 77.19 119 LYS A CA 1
ATOM 956 C C . LYS A 1 119 ? 1.799 -2.986 3.159 1.00 77.19 119 LYS A C 1
ATOM 958 O O . LYS A 1 119 ? 0.900 -2.807 3.978 1.00 77.19 119 LYS A O 1
ATOM 963 N N . GLN A 1 120 ? 2.705 -3.948 3.309 1.00 77.50 120 GLN A N 1
ATOM 964 C CA . GLN A 1 120 ? 2.708 -4.854 4.455 1.00 77.50 120 GLN A CA 1
ATOM 965 C C . GLN A 1 120 ? 2.969 -4.107 5.771 1.00 77.50 120 GLN A C 1
ATOM 967 O O . GLN A 1 120 ? 2.297 -4.368 6.771 1.00 77.50 120 GLN A O 1
ATOM 972 N N . ALA A 1 121 ? 3.909 -3.160 5.776 1.00 79.06 121 ALA A N 1
ATOM 973 C CA . ALA A 1 121 ? 4.197 -2.332 6.941 1.00 79.06 121 ALA A CA 1
ATOM 974 C C . ALA A 1 121 ? 2.991 -1.465 7.331 1.00 79.06 121 ALA A C 1
ATOM 976 O O . ALA A 1 121 ? 2.653 -1.387 8.512 1.00 79.06 121 ALA A O 1
ATOM 977 N N . GLN A 1 122 ? 2.309 -0.869 6.350 1.00 74.25 122 GLN A N 1
ATOM 978 C CA . GLN A 1 122 ? 1.092 -0.092 6.581 1.00 74.25 122 GLN A CA 1
ATOM 979 C C . GLN A 1 122 ? -0.021 -0.954 7.189 1.00 74.25 122 GLN A C 1
ATOM 981 O O . GLN A 1 122 ? -0.536 -0.611 8.250 1.00 74.25 122 GLN A O 1
ATOM 986 N N . MET A 1 123 ? -0.305 -2.128 6.615 1.00 81.69 123 MET A N 1
ATOM 987 C CA . MET A 1 123 ? -1.293 -3.058 7.178 1.00 81.69 123 MET A CA 1
ATOM 988 C C . MET A 1 123 ? -0.984 -3.423 8.637 1.00 81.69 123 MET A C 1
ATOM 990 O O . MET A 1 123 ? -1.889 -3.472 9.469 1.00 81.69 123 MET A O 1
ATOM 994 N N . ALA A 1 124 ? 0.288 -3.653 8.974 1.00 81.44 124 ALA A N 1
ATOM 995 C CA . ALA A 1 124 ? 0.692 -3.953 10.345 1.00 81.44 124 ALA A CA 1
ATOM 996 C C . ALA A 1 124 ? 0.459 -2.767 11.304 1.00 81.44 124 ALA A C 1
ATOM 998 O O . ALA A 1 124 ? 0.069 -2.976 12.458 1.00 81.44 124 ALA A O 1
ATOM 999 N N . ARG A 1 125 ? 0.670 -1.523 10.845 1.00 81.88 125 ARG A N 1
ATOM 1000 C CA . ARG A 1 125 ? 0.364 -0.305 11.620 1.00 81.88 125 ARG A CA 1
ATOM 1001 C C . ARG A 1 125 ? -1.139 -0.184 11.868 1.00 81.88 125 ARG A C 1
ATOM 1003 O O . ARG A 1 125 ? -1.534 -0.047 13.026 1.00 81.88 125 ARG A O 1
ATOM 1010 N N . ASP A 1 126 ? -1.954 -0.354 10.831 1.00 81.06 126 ASP A N 1
ATOM 1011 C CA . ASP A 1 126 ? -3.418 -0.266 10.915 1.00 81.06 126 ASP A CA 1
ATOM 1012 C C . ASP A 1 126 ? -4.000 -1.340 11.846 1.00 81.06 126 ASP A C 1
ATOM 1014 O O . ASP A 1 126 ? -4.860 -1.067 12.691 1.00 81.06 126 ASP A O 1
ATOM 1018 N N . GLN A 1 127 ? -3.486 -2.572 11.759 1.00 87.00 127 GLN A N 1
ATOM 1019 C CA . GLN A 1 127 ? -3.858 -3.668 12.657 1.00 87.00 127 GLN A CA 1
ATOM 1020 C C . GLN A 1 127 ? -3.493 -3.361 14.112 1.00 87.00 127 GLN A C 1
ATOM 1022 O O . GLN A 1 127 ? -4.298 -3.591 15.018 1.00 87.00 127 GLN A O 1
ATOM 1027 N N . LYS A 1 128 ? -2.298 -2.811 14.357 1.00 87.69 128 LYS A N 1
ATOM 1028 C CA . LYS A 1 128 ? -1.861 -2.419 15.701 1.00 87.69 128 LYS A CA 1
ATOM 1029 C C . LYS A 1 128 ? -2.719 -1.289 16.263 1.00 87.69 128 LYS A C 1
ATOM 1031 O O . LYS A 1 128 ? -3.114 -1.354 17.427 1.00 87.69 128 LYS A O 1
ATOM 1036 N N . GLU A 1 129 ? -3.026 -0.271 15.465 1.00 85.62 129 GLU A N 1
ATOM 1037 C CA . GLU A 1 129 ? -3.903 0.824 15.877 1.00 85.62 129 GLU A CA 1
ATOM 1038 C C . GLU A 1 129 ? -5.310 0.311 16.203 1.00 85.62 129 GLU A C 1
ATOM 1040 O O . GLU A 1 129 ? -5.861 0.639 17.257 1.00 85.62 129 GLU A O 1
ATOM 1045 N N . THR A 1 130 ? -5.855 -0.562 15.355 1.00 91.06 130 THR A N 1
ATOM 1046 C CA . THR A 1 130 ? -7.141 -1.229 15.586 1.00 91.06 130 THR A CA 1
ATOM 1047 C C . THR A 1 130 ? -7.123 -2.006 16.899 1.00 91.06 130 THR A C 1
ATOM 1049 O O . THR A 1 130 ? -8.007 -1.818 17.733 1.00 91.06 130 THR A O 1
ATOM 1052 N N . LEU A 1 131 ? -6.084 -2.808 17.154 1.00 92.81 131 LEU A N 1
ATOM 1053 C CA . LEU A 1 131 ? -5.933 -3.549 18.408 1.00 92.81 131 LEU A CA 1
ATOM 1054 C C . LEU A 1 131 ? -5.878 -2.619 19.629 1.00 92.81 131 LEU A C 1
ATOM 1056 O O . LEU A 1 131 ? -6.470 -2.924 20.665 1.00 92.81 131 LEU A O 1
ATOM 1060 N N . LEU A 1 132 ? -5.192 -1.477 19.533 1.00 91.12 132 LEU A N 1
ATOM 1061 C CA . LEU A 1 132 ? -5.131 -0.492 20.616 1.00 91.12 132 LEU A CA 1
ATOM 1062 C C . LEU A 1 132 ? -6.491 0.166 20.874 1.00 91.12 132 LEU A C 1
ATOM 1064 O O . LEU A 1 132 ? -6.862 0.349 22.039 1.00 91.12 132 LEU A O 1
ATOM 1068 N N . LYS A 1 133 ? -7.247 0.485 19.816 1.00 88.31 133 LYS A N 1
ATOM 1069 C CA . LYS A 1 133 ? -8.625 0.991 19.916 1.00 88.31 133 LYS A CA 1
ATOM 1070 C C . LYS A 1 133 ? -9.541 -0.054 20.556 1.00 88.31 133 LYS A C 1
ATOM 1072 O O . LYS A 1 133 ? -10.217 0.263 21.531 1.00 88.31 133 LYS A O 1
ATOM 1077 N N . VAL A 1 134 ? -9.480 -1.310 20.112 1.00 92.62 134 VAL A N 1
ATOM 1078 C CA . VAL A 1 134 ? -10.235 -2.432 20.698 1.00 92.62 134 VAL A CA 1
ATOM 1079 C C . VAL A 1 134 ? -9.873 -2.634 22.170 1.00 92.62 134 VAL A C 1
ATOM 1081 O O . VAL A 1 134 ? -10.760 -2.708 23.012 1.00 92.62 134 VAL A O 1
ATOM 1084 N N . ARG A 1 135 ? -8.586 -2.625 22.534 1.00 89.38 135 ARG A N 1
ATOM 1085 C CA . ARG A 1 135 ? -8.148 -2.723 23.939 1.00 89.38 135 ARG A CA 1
ATOM 1086 C C . ARG A 1 135 ? -8.640 -1.549 24.789 1.00 89.38 135 ARG A C 1
ATOM 1088 O O . ARG A 1 135 ? -8.846 -1.698 25.992 1.00 89.38 135 ARG A O 1
ATOM 1095 N N . ARG A 1 136 ? -8.775 -0.351 24.211 1.00 85.62 136 ARG A N 1
ATOM 1096 C CA . ARG A 1 136 ? -9.375 0.796 24.907 1.00 85.62 136 ARG A CA 1
ATOM 1097 C C . ARG A 1 136 ? -10.860 0.545 25.167 1.00 85.62 136 ARG A C 1
ATOM 1099 O O . ARG A 1 136 ? -11.288 0.775 26.290 1.00 85.62 136 ARG A O 1
ATOM 1106 N N . ILE A 1 137 ? -11.591 0.033 24.178 1.00 88.62 137 ILE A N 1
ATOM 1107 C CA . ILE A 1 137 ? -13.009 -0.329 24.314 1.00 88.62 137 ILE A CA 1
ATOM 1108 C C . ILE A 1 137 ? -13.192 -1.424 25.371 1.00 88.62 137 ILE A C 1
ATOM 1110 O O . ILE A 1 137 ? -13.973 -1.230 26.293 1.00 88.62 137 ILE A O 1
ATOM 1114 N N . LEU A 1 138 ? -12.425 -2.518 25.306 1.00 83.94 138 LEU A N 1
ATOM 1115 C CA . LEU A 1 138 ? -12.508 -3.623 26.273 1.00 83.94 138 LEU A CA 1
ATOM 1116 C C . LEU A 1 138 ? -12.347 -3.144 27.720 1.00 83.94 138 LEU A C 1
ATOM 1118 O O . LEU A 1 138 ? -13.135 -3.524 28.574 1.00 83.94 138 LEU A O 1
ATOM 1122 N N . ARG A 1 139 ? -11.403 -2.231 27.984 1.00 76.75 139 ARG A N 1
ATOM 1123 C CA . ARG A 1 139 ? -11.217 -1.647 29.325 1.00 76.75 139 ARG A CA 1
ATOM 1124 C C . ARG A 1 139 ? -12.414 -0.836 29.819 1.00 76.75 139 ARG A C 1
ATOM 1126 O O . ARG A 1 139 ? -12.606 -0.738 31.027 1.00 76.75 139 ARG A O 1
ATOM 1133 N N . VAL A 1 140 ? -13.152 -0.190 28.917 1.00 75.75 140 VAL A N 1
ATOM 1134 C CA . VAL A 1 140 ? -14.388 0.520 29.277 1.00 75.75 140 VAL A CA 1
ATOM 1135 C C . VAL A 1 140 ? -15.473 -0.503 29.591 1.00 75.75 140 VAL A C 1
ATOM 1137 O O . VAL A 1 140 ? -16.083 -0.403 30.646 1.00 75.75 140 VAL A O 1
ATOM 1140 N N . VAL A 1 141 ? -15.624 -1.522 28.739 1.00 75.94 141 VAL A N 1
ATOM 1141 C CA . VAL A 1 141 ? -16.616 -2.593 28.909 1.00 75.94 141 VAL A CA 1
ATOM 1142 C C . VAL A 1 141 ? -16.415 -3.355 30.225 1.00 75.94 141 VAL A C 1
ATOM 1144 O O . VAL A 1 141 ? -17.366 -3.496 30.987 1.00 75.94 141 VAL A O 1
ATOM 1147 N N . GLU A 1 142 ? -15.184 -3.769 30.542 1.00 68.12 142 GLU A N 1
ATOM 1148 C CA . GLU A 1 142 ? -14.848 -4.472 31.795 1.00 68.12 142 GLU A CA 1
ATOM 1149 C C . GLU A 1 142 ? -15.188 -3.652 33.045 1.00 68.12 142 GLU A C 1
ATOM 1151 O O . GLU A 1 142 ? -15.605 -4.205 34.058 1.00 68.12 142 GLU A O 1
ATOM 1156 N N . LYS A 1 143 ? -15.032 -2.325 32.985 1.00 64.50 143 LYS A N 1
ATOM 1157 C CA . LYS A 1 143 ? -15.354 -1.424 34.101 1.00 64.50 143 LYS A CA 1
ATOM 1158 C C . LYS A 1 143 ? -16.834 -1.066 34.192 1.00 64.50 143 LYS A C 1
ATOM 1160 O O . LYS A 1 143 ? -17.260 -0.553 35.220 1.00 64.50 143 LYS A O 1
ATOM 1165 N N . THR A 1 144 ? -17.598 -1.296 33.129 1.00 53.25 144 THR A N 1
ATOM 1166 C CA . THR A 1 144 ? -19.043 -1.035 33.075 1.00 53.25 144 THR A CA 1
ATOM 1167 C C . THR A 1 144 ? -19.889 -2.262 33.407 1.00 53.25 144 THR A C 1
ATOM 1169 O O . THR A 1 144 ? -21.113 -2.179 33.341 1.00 53.25 144 THR A O 1
ATOM 1172 N N . CYS 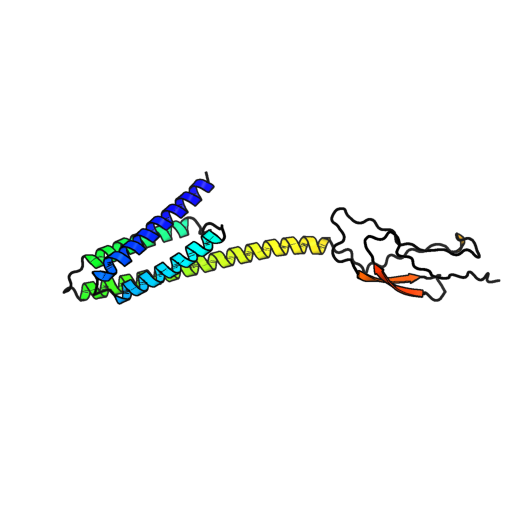A 1 145 ? -19.276 -3.388 33.786 1.00 50.53 145 CYS A N 1
ATOM 1173 C CA . CYS A 1 145 ? -20.011 -4.521 34.334 1.00 50.53 145 CYS A CA 1
ATOM 1174 C C . CYS A 1 145 ? -20.607 -4.135 35.695 1.00 50.53 145 CYS A C 1
ATOM 1176 O O . CYS A 1 145 ? -19.970 -4.268 36.735 1.00 50.53 145 CYS A O 1
ATOM 1178 N N . PHE A 1 146 ? -21.854 -3.671 35.676 1.00 49.12 146 PHE A N 1
ATOM 1179 C CA . PHE A 1 146 ? -22.784 -4.010 36.740 1.00 49.12 146 PHE A CA 1
ATOM 1180 C C . PHE A 1 146 ? -22.945 -5.525 36.657 1.00 49.12 146 PHE A C 1
ATOM 1182 O O . PHE A 1 146 ? -23.403 -6.008 35.623 1.00 49.12 146 PHE A O 1
ATOM 1189 N N . ASP A 1 147 ? -22.480 -6.272 37.654 1.00 49.53 147 ASP A N 1
ATOM 1190 C CA . ASP A 1 147 ? -22.678 -7.716 37.694 1.00 49.53 147 ASP A CA 1
ATOM 1191 C C . ASP A 1 147 ? -24.163 -7.953 38.005 1.00 49.53 147 ASP A C 1
ATOM 1193 O O . ASP A 1 147 ? -24.591 -7.739 39.139 1.00 49.53 147 ASP A O 1
ATOM 1197 N N . PRO A 1 148 ? -25.008 -8.344 37.031 1.00 50.84 148 PRO A N 1
ATOM 1198 C CA . PRO A 1 148 ? -26.434 -8.502 37.299 1.00 50.84 148 PRO A CA 1
ATOM 1199 C C . PRO A 1 148 ? -26.716 -9.710 38.206 1.00 50.84 148 PRO A C 1
ATOM 1201 O O . PRO A 1 148 ? -27.868 -9.962 38.546 1.00 50.84 148 PRO A O 1
ATOM 1204 N N . ARG A 1 149 ? -25.677 -10.482 38.561 1.00 46.78 149 ARG A N 1
ATOM 1205 C CA . ARG A 1 149 ? -25.741 -11.635 39.461 1.00 46.78 149 ARG A CA 1
ATOM 1206 C C . ARG A 1 149 ? -25.445 -11.291 40.915 1.00 46.78 149 ARG A C 1
ATOM 1208 O O . ARG A 1 149 ? -25.552 -12.185 41.752 1.00 46.78 149 ARG A O 1
ATOM 1215 N N . GLU A 1 150 ? -25.086 -10.049 41.237 1.00 52.62 150 GLU A N 1
ATOM 1216 C CA . GLU A 1 150 ? -25.002 -9.640 42.635 1.00 52.62 150 GLU A CA 1
ATOM 1217 C C . GLU A 1 150 ? -26.433 -9.534 43.179 1.00 52.62 150 GLU A C 1
ATOM 1219 O O . GLU A 1 150 ? -27.172 -8.588 42.900 1.00 52.62 150 GLU A O 1
ATOM 1224 N N . ALA A 1 151 ? -26.869 -10.586 43.876 1.00 55.50 151 ALA A N 1
ATOM 1225 C CA . ALA A 1 151 ? -28.185 -10.640 44.488 1.00 55.50 151 ALA A CA 1
ATOM 1226 C C . ALA A 1 151 ? -28.294 -9.509 45.517 1.00 55.50 151 ALA A C 1
ATOM 1228 O O . ALA A 1 151 ? -27.619 -9.518 46.546 1.00 55.50 151 ALA A O 1
ATOM 1229 N N . ILE A 1 152 ? -29.143 -8.525 45.229 1.00 63.81 152 ILE A N 1
ATOM 1230 C CA . ILE A 1 152 ? -29.474 -7.472 46.183 1.00 63.81 152 ILE A CA 1
ATOM 1231 C C . ILE A 1 152 ? -30.458 -8.076 47.192 1.00 63.81 152 ILE A C 1
ATOM 1233 O O . ILE A 1 152 ? -31.665 -8.096 46.954 1.00 63.81 152 ILE A O 1
ATOM 1237 N N . ASP A 1 153 ? -29.936 -8.592 48.304 1.00 69.31 153 ASP A N 1
ATOM 1238 C CA . ASP A 1 153 ? -30.741 -9.109 49.413 1.00 69.31 153 ASP A CA 1
ATOM 1239 C C . ASP A 1 153 ? -31.079 -7.983 50.402 1.00 69.31 153 ASP A C 1
ATOM 1241 O O . ASP A 1 153 ? -30.200 -7.399 51.037 1.00 69.31 153 ASP A O 1
ATOM 1245 N N . ASN A 1 154 ? -32.368 -7.663 50.518 1.00 71.62 154 ASN A N 1
ATOM 1246 C CA . ASN A 1 154 ? -32.885 -6.673 51.457 1.00 71.62 154 ASN A CA 1
ATOM 1247 C C . ASN A 1 154 ? -33.918 -7.339 52.368 1.00 71.62 154 ASN A C 1
ATOM 1249 O O . ASN A 1 154 ? -35.022 -7.665 51.936 1.00 71.62 154 ASN A O 1
ATOM 1253 N N . THR A 1 155 ? -33.589 -7.478 53.653 1.00 75.50 155 THR A N 1
ATOM 1254 C CA . THR A 1 155 ? -34.497 -8.041 54.661 1.00 75.50 155 THR A CA 1
ATOM 1255 C C . THR A 1 155 ? -35.147 -6.935 55.491 1.00 75.50 155 THR A C 1
ATOM 1257 O O . THR A 1 155 ? -34.464 -6.096 56.078 1.00 75.50 155 THR A O 1
ATOM 1260 N N . ILE A 1 156 ? -36.477 -6.966 55.610 1.00 76.75 156 ILE A N 1
ATOM 1261 C CA . ILE A 1 156 ? -37.244 -6.090 56.506 1.00 76.75 156 ILE A CA 1
ATOM 1262 C C . ILE A 1 156 ? -37.834 -6.947 57.625 1.00 76.75 156 ILE A C 1
ATOM 1264 O O . ILE A 1 156 ? -38.395 -8.013 57.375 1.00 76.75 156 ILE A O 1
ATOM 1268 N N . LYS A 1 157 ? -37.726 -6.485 58.875 1.00 80.19 157 LYS A N 1
ATOM 1269 C CA . LYS A 1 157 ? -38.358 -7.175 60.006 1.00 80.19 157 LYS A CA 1
ATOM 1270 C C . LYS A 1 157 ? -39.876 -7.078 59.873 1.00 80.19 157 LYS A C 1
ATOM 1272 O O . LYS A 1 157 ? -40.427 -5.981 59.900 1.00 80.19 157 LYS A O 1
ATOM 1277 N N . THR A 1 158 ? -40.550 -8.221 59.816 1.00 75.06 158 THR A N 1
ATOM 1278 C CA . THR A 1 158 ? -42.018 -8.299 59.734 1.00 75.06 158 THR A CA 1
ATOM 1279 C C . THR A 1 158 ? -42.711 -7.627 60.919 1.00 75.06 158 THR A C 1
ATOM 1281 O O . THR A 1 158 ? -43.758 -7.023 60.737 1.00 75.06 158 THR A O 1
ATOM 1284 N N . GLY A 1 159 ? -42.088 -7.615 62.105 1.00 76.19 159 GLY A N 1
ATOM 1285 C CA . GLY A 1 159 ? -42.601 -6.906 63.287 1.00 76.19 159 GLY A CA 1
ATOM 1286 C C . GLY A 1 159 ? -42.654 -5.375 63.165 1.00 76.19 159 GLY A C 1
ATOM 1287 O O . GLY A 1 159 ? -43.190 -4.720 64.052 1.00 76.19 159 GLY A O 1
ATOM 1288 N N . MET A 1 160 ? -42.101 -4.790 62.095 1.00 77.44 160 MET A N 1
ATOM 1289 C CA . MET A 1 160 ? -42.257 -3.364 61.767 1.00 77.44 160 MET A CA 1
ATOM 1290 C C . MET A 1 160 ? -43.462 -3.091 60.855 1.00 77.44 160 MET A C 1
ATOM 1292 O O . MET A 1 160 ? -43.774 -1.932 60.585 1.00 77.44 160 MET A O 1
ATOM 1296 N N . LEU A 1 161 ? -44.109 -4.139 60.345 1.00 80.69 161 LEU A N 1
ATOM 1297 C CA . LEU A 1 161 ? -45.241 -4.045 59.437 1.00 80.69 161 LEU A CA 1
ATOM 1298 C C . LEU A 1 161 ? -46.545 -4.139 60.230 1.00 80.69 161 LEU A C 1
ATOM 1300 O O . LEU A 1 161 ? -46.669 -4.913 61.176 1.00 80.69 161 LEU A O 1
ATOM 1304 N N . SER A 1 162 ? -47.531 -3.344 59.829 1.00 80.50 162 SER A N 1
ATOM 1305 C CA . SER A 1 162 ? -48.874 -3.428 60.384 1.00 80.50 162 SER A CA 1
ATOM 1306 C C . SER A 1 162 ? -49.513 -4.753 59.958 1.00 80.50 162 SER A C 1
ATOM 1308 O O . SER A 1 162 ? -49.473 -5.090 58.767 1.00 80.50 162 SER A O 1
ATOM 1310 N N . PRO A 1 163 ? -50.139 -5.495 60.886 1.00 81.62 163 PRO A N 1
ATOM 1311 C CA . PRO A 1 163 ? -50.878 -6.701 60.539 1.00 81.62 163 PRO A CA 1
ATOM 1312 C C . PRO A 1 163 ? -52.017 -6.378 59.560 1.00 81.62 163 PRO A C 1
ATOM 1314 O O . PRO A 1 163 ? -52.480 -5.236 59.462 1.00 81.62 163 PRO A O 1
ATOM 1317 N N . ASN A 1 164 ? -52.451 -7.388 58.800 1.00 75.31 164 ASN A N 1
ATOM 1318 C CA . ASN A 1 164 ? -53.550 -7.301 57.825 1.00 75.31 164 ASN A CA 1
ATOM 1319 C C . ASN A 1 164 ? -53.431 -6.166 56.791 1.00 75.31 164 ASN A C 1
ATOM 1321 O O . ASN A 1 164 ? -54.433 -5.682 56.267 1.00 75.31 164 ASN A O 1
ATOM 1325 N N . THR A 1 165 ? -52.206 -5.744 56.478 1.00 75.12 165 THR A N 1
ATOM 1326 C CA . THR A 1 165 ? -51.941 -4.667 55.520 1.00 75.12 165 THR A CA 1
ATOM 1327 C C . THR A 1 165 ? -51.234 -5.223 54.291 1.00 75.12 165 THR A C 1
ATOM 1329 O O . THR A 1 165 ? -50.282 -5.992 54.400 1.00 75.12 165 THR A O 1
ATOM 1332 N N . LEU A 1 166 ? -51.699 -4.834 53.101 1.00 73.06 166 LEU A N 1
ATOM 1333 C CA . LEU A 1 166 ? -51.052 -5.203 51.846 1.00 73.06 166 LEU A CA 1
ATOM 1334 C C . LEU A 1 166 ? -49.860 -4.276 51.585 1.00 73.06 166 LEU A C 1
ATOM 1336 O O . LEU A 1 166 ? -50.038 -3.071 51.411 1.00 73.06 166 LEU A O 1
ATOM 1340 N N . TYR A 1 167 ? -48.667 -4.856 51.492 1.00 70.19 167 TYR A N 1
ATOM 1341 C CA . TYR A 1 167 ? -47.441 -4.142 51.145 1.00 70.19 167 TYR A CA 1
ATOM 1342 C C . TYR A 1 167 ? -47.041 -4.402 49.691 1.00 70.19 167 TYR A C 1
ATOM 1344 O O . TYR A 1 167 ? -47.174 -5.516 49.188 1.00 70.19 167 TYR A O 1
ATOM 1352 N N . GLY A 1 168 ? -46.545 -3.362 49.018 1.00 70.38 168 GLY A N 1
ATOM 1353 C CA . GLY A 1 168 ? -45.899 -3.463 47.710 1.00 70.38 168 GLY A CA 1
ATOM 1354 C C . GLY A 1 168 ? -44.396 -3.244 47.848 1.00 70.38 168 GLY A C 1
ATOM 1355 O O . GLY A 1 168 ? -43.975 -2.348 48.579 1.00 70.38 168 GLY A O 1
ATOM 1356 N N . ALA A 1 169 ? -43.599 -4.046 47.146 1.00 70.00 169 ALA A N 1
ATOM 1357 C CA . ALA A 1 169 ? -42.158 -3.851 47.035 1.00 70.00 169 ALA A CA 1
ATOM 1358 C C . ALA A 1 169 ? -41.826 -3.231 45.671 1.00 70.00 169 ALA A C 1
ATOM 1360 O O . ALA A 1 169 ? -42.358 -3.662 44.645 1.00 70.00 169 ALA A O 1
ATOM 1361 N N . TYR A 1 170 ? -40.945 -2.229 45.670 1.00 64.81 170 TYR A N 1
ATOM 1362 C CA . TYR A 1 170 ? -40.524 -1.507 44.471 1.00 64.81 170 TYR A CA 1
ATOM 1363 C C . TYR A 1 170 ? -38.999 -1.457 44.409 1.00 64.81 170 TYR A C 1
ATOM 1365 O O . TYR A 1 170 ? -38.349 -1.116 45.398 1.00 64.81 170 TYR A O 1
ATOM 1373 N N . LEU A 1 171 ? -38.433 -1.757 43.240 1.00 68.50 171 LEU A N 1
ATOM 1374 C CA . LEU A 1 171 ? -37.018 -1.534 42.961 1.00 68.50 171 LEU A CA 1
ATOM 1375 C C . LEU A 1 171 ? -36.854 -0.130 42.372 1.00 68.50 171 LEU A C 1
ATOM 1377 O O . LEU A 1 171 ? -37.339 0.145 41.276 1.00 68.50 171 LEU A O 1
ATOM 1381 N N . VAL A 1 172 ? -36.170 0.754 43.096 1.00 65.62 172 VAL A N 1
ATOM 1382 C CA . VAL A 1 172 ? -35.880 2.120 42.644 1.00 65.62 172 VAL A CA 1
ATOM 1383 C C . VAL A 1 172 ? -34.392 2.229 42.347 1.00 65.62 172 VAL A C 1
ATOM 1385 O O . VAL A 1 172 ? -33.564 1.982 43.219 1.00 65.62 172 VAL A O 1
ATOM 1388 N N . PHE A 1 173 ? -34.044 2.626 41.127 1.00 67.00 173 PHE A N 1
ATOM 1389 C CA . PHE A 1 173 ? -32.661 2.868 40.729 1.00 67.00 173 PHE A CA 1
ATOM 1390 C C . PHE A 1 173 ? -32.559 4.148 39.902 1.00 67.00 173 PHE A C 1
ATOM 1392 O O . PHE A 1 173 ? -33.527 4.598 39.288 1.00 67.00 173 PHE A O 1
ATOM 1399 N N . LYS A 1 174 ? -31.371 4.753 39.909 1.00 64.25 174 LYS A N 1
ATOM 1400 C CA . LYS A 1 174 ? -31.060 5.944 39.121 1.00 64.25 174 LYS A CA 1
ATOM 1401 C C . LYS A 1 174 ? -30.219 5.539 37.917 1.00 64.25 174 LYS A C 1
ATOM 1403 O O . LYS A 1 174 ? -29.166 4.931 38.085 1.00 64.25 174 LYS A O 1
ATOM 1408 N N . GLU A 1 175 ? -30.666 5.911 36.723 1.00 63.25 175 GLU A N 1
ATOM 1409 C CA . GLU A 1 175 ? -29.868 5.772 35.504 1.00 63.25 175 GLU A CA 1
ATOM 1410 C C . GLU A 1 175 ? -28.707 6.782 35.516 1.00 63.25 175 GLU A C 1
ATOM 1412 O O . GLU A 1 175 ? -28.867 7.935 35.938 1.00 63.25 175 GLU A O 1
ATOM 1417 N N . SER A 1 176 ? -27.519 6.352 35.088 1.00 58.69 176 SER A N 1
ATOM 1418 C CA . SER A 1 176 ? -26.390 7.258 34.872 1.00 58.69 176 SER A CA 1
ATOM 1419 C C . SER A 1 176 ? -26.684 8.203 33.700 1.00 58.69 176 SER A C 1
ATOM 1421 O O . SER A 1 176 ? -27.433 7.870 32.784 1.00 58.69 176 SER A O 1
ATOM 1423 N N . SER A 1 177 ? -26.066 9.389 33.695 1.00 58.31 177 SER A N 1
ATOM 1424 C CA . SER A 1 177 ? -26.196 10.369 32.599 1.00 58.31 177 SER A CA 1
ATOM 1425 C C . SER A 1 177 ? -25.789 9.824 31.228 1.00 58.31 177 SER A C 1
ATOM 1427 O O . SER A 1 177 ? -26.158 10.396 30.206 1.00 58.31 177 SER A O 1
ATOM 1429 N N . ASP A 1 178 ? -25.037 8.726 31.221 1.00 59.81 178 ASP A N 1
ATOM 1430 C CA . ASP A 1 178 ? -24.465 8.110 30.029 1.00 59.81 178 ASP A CA 1
ATOM 1431 C C . ASP A 1 178 ? -25.394 7.039 29.420 1.00 59.81 178 ASP A C 1
ATOM 1433 O O . ASP A 1 178 ? -25.079 6.493 28.365 1.00 59.81 178 ASP A O 1
ATOM 1437 N N . GLY A 1 179 ? -26.551 6.772 30.042 1.00 56.34 179 GLY A N 1
ATOM 1438 C CA . GLY A 1 179 ? -27.568 5.822 29.585 1.00 56.34 179 GLY A CA 1
ATOM 1439 C C . GLY A 1 179 ? -27.279 4.354 29.938 1.00 56.34 179 GLY A C 1
ATOM 1440 O O . GLY A 1 179 ? -26.133 3.921 30.045 1.00 56.34 179 GLY A O 1
ATOM 1441 N N . ALA A 1 180 ? -28.335 3.553 30.089 1.00 55.50 180 ALA A N 1
ATOM 1442 C CA . ALA A 1 180 ? -28.282 2.117 30.375 1.00 55.50 180 ALA A CA 1
ATOM 1443 C C . ALA A 1 180 ? -28.413 1.275 29.090 1.00 55.50 180 ALA A C 1
ATOM 1445 O O . ALA A 1 180 ? -29.423 0.606 28.836 1.00 55.50 180 ALA A O 1
ATOM 1446 N N . TYR A 1 181 ? -27.385 1.305 28.241 1.00 57.59 181 TYR A N 1
ATOM 1447 C CA . TYR A 1 181 ? -27.337 0.470 27.037 1.00 57.59 181 TYR A CA 1
ATOM 1448 C C . TYR A 1 181 ? -27.161 -1.013 27.409 1.00 57.59 181 TYR A C 1
ATOM 1450 O O . TYR A 1 181 ? -26.251 -1.364 28.150 1.00 57.59 181 TYR A O 1
ATOM 1458 N N . GLY A 1 182 ? -28.026 -1.889 26.885 1.00 58.84 182 GLY A N 1
ATOM 1459 C CA . GLY A 1 182 ? -27.949 -3.345 27.100 1.00 58.84 182 GLY A CA 1
ATOM 1460 C C . GLY A 1 182 ? -28.886 -3.919 28.171 1.00 58.84 182 GLY A C 1
ATOM 1461 O O . GLY A 1 182 ? -29.044 -5.132 28.225 1.00 58.84 182 GLY A O 1
ATOM 1462 N N . PHE A 1 183 ? -29.573 -3.079 28.954 1.00 57.44 183 PHE A N 1
ATOM 1463 C CA . PHE A 1 183 ? -30.523 -3.530 29.989 1.00 57.44 183 PHE A CA 1
ATOM 1464 C C . PHE A 1 183 ? -31.992 -3.550 29.537 1.00 57.44 183 PHE A C 1
ATOM 1466 O O . PHE A 1 183 ? -32.856 -4.078 30.236 1.00 57.44 183 PHE A O 1
ATOM 1473 N N . LYS A 1 184 ? -32.303 -2.995 28.358 1.00 55.06 184 LYS A N 1
ATOM 1474 C CA . LYS A 1 184 ? -33.660 -3.033 27.793 1.00 55.06 184 LYS A CA 1
ATOM 1475 C C . LYS A 1 184 ? -34.048 -4.474 27.468 1.00 55.06 184 LYS A C 1
ATOM 1477 O O . LYS A 1 184 ? -33.368 -5.123 26.679 1.00 55.06 184 LYS A O 1
ATOM 1482 N N . ASN A 1 185 ? -35.165 -4.935 28.030 1.00 57.84 185 ASN A N 1
ATOM 1483 C CA . ASN A 1 185 ? -35.685 -6.299 27.871 1.00 57.84 185 ASN A CA 1
ATOM 1484 C C . ASN A 1 185 ? -34.780 -7.399 28.449 1.00 57.84 185 ASN A C 1
ATOM 1486 O O . ASN A 1 185 ? -34.913 -8.556 28.053 1.00 57.84 185 ASN A O 1
ATOM 1490 N N . MET A 1 186 ? -33.867 -7.067 29.368 1.00 58.94 186 MET A N 1
ATOM 1491 C CA . MET A 1 186 ? -33.119 -8.095 30.086 1.00 58.94 186 MET A CA 1
ATOM 1492 C C . MET A 1 186 ? -34.053 -8.774 31.106 1.00 58.94 186 MET A C 1
ATOM 1494 O O . MET A 1 186 ? -34.649 -8.061 31.924 1.00 58.94 186 MET A O 1
ATOM 1498 N N . PRO A 1 187 ? -34.215 -10.110 31.066 1.00 62.94 187 PRO A N 1
ATOM 1499 C CA . PRO A 1 187 ? -35.005 -10.832 32.054 1.00 62.94 187 PRO A CA 1
ATOM 1500 C C . PRO A 1 187 ? -34.238 -10.887 33.378 1.00 62.94 187 PRO A C 1
ATOM 1502 O O . PRO A 1 187 ? -33.092 -11.332 33.426 1.00 62.94 187 PRO A O 1
ATOM 1505 N N . VAL A 1 188 ? -34.875 -10.432 34.449 1.00 65.69 188 VAL A N 1
ATOM 1506 C CA . VAL A 1 188 ? -34.357 -10.446 35.817 1.00 65.69 188 VAL A CA 1
ATOM 1507 C C . VAL A 1 188 ? -35.290 -11.298 36.666 1.00 65.69 188 VAL A C 1
ATOM 1509 O O . VAL A 1 188 ? -36.507 -11.109 36.652 1.00 65.69 188 VAL A O 1
ATOM 1512 N N . GLU A 1 189 ? -34.729 -12.264 37.385 1.00 72.19 189 GLU A N 1
ATOM 1513 C CA . GLU A 1 189 ? -35.472 -13.023 38.385 1.00 72.19 189 GLU A CA 1
ATOM 1514 C C . GLU A 1 189 ? -35.603 -12.183 39.655 1.00 72.19 189 GLU A C 1
ATOM 1516 O O . GLU A 1 189 ? -34.617 -11.657 40.168 1.00 72.19 189 GLU A O 1
ATOM 1521 N N . VAL A 1 190 ? -36.826 -12.047 40.156 1.00 71.06 190 VAL A N 1
ATOM 1522 C CA . VAL A 1 190 ? -37.104 -11.341 41.403 1.00 71.06 190 VAL A CA 1
ATOM 1523 C C . VAL A 1 190 ? -37.887 -12.256 42.332 1.00 71.06 190 VAL A C 1
ATOM 1525 O O . VAL A 1 190 ? -38.877 -12.865 41.920 1.00 71.06 190 VAL A O 1
ATOM 1528 N N . SER A 1 191 ? -37.455 -12.339 43.591 1.00 69.50 191 SER A N 1
ATOM 1529 C CA . SER A 1 191 ? -38.064 -13.188 44.617 1.00 69.50 191 SER A CA 1
ATOM 1530 C C . SER A 1 191 ? -38.671 -12.386 45.773 1.00 69.50 191 SER A C 1
ATOM 1532 O O . SER A 1 191 ? -38.005 -11.601 46.443 1.00 69.50 191 SER A O 1
ATOM 1534 N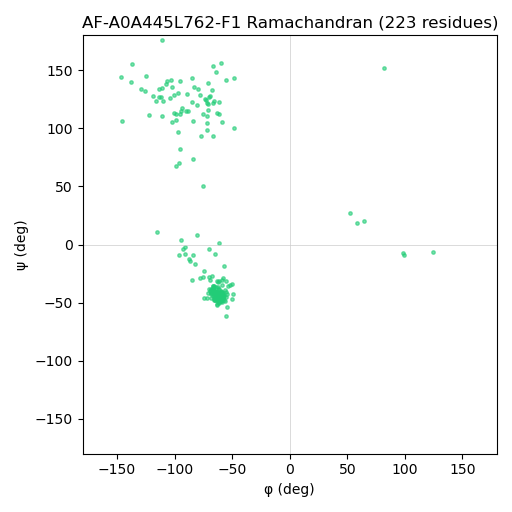 N . ILE A 1 192 ? -39.960 -12.635 45.971 1.00 72.19 192 ILE A N 1
ATOM 1535 C CA . ILE A 1 192 ? -40.875 -12.314 47.064 1.00 72.19 192 ILE A CA 1
ATOM 1536 C C . ILE A 1 192 ? -40.884 -13.265 48.270 1.00 72.19 192 ILE A C 1
ATOM 1538 O O . ILE A 1 192 ? -41.432 -14.349 48.089 1.00 72.19 192 ILE A O 1
ATOM 1542 N N . GLY A 1 193 ? -40.352 -12.978 49.462 1.00 69.25 193 GLY A N 1
ATOM 1543 C CA . GLY A 1 193 ? -40.356 -13.993 50.533 1.00 69.25 193 GLY A CA 1
ATOM 1544 C C . GLY A 1 193 ? -40.499 -13.478 51.958 1.00 69.25 193 GLY A C 1
ATOM 1545 O O . GLY A 1 193 ? -39.929 -12.447 52.304 1.00 69.25 193 GLY A O 1
ATOM 1546 N N . VAL A 1 194 ? -41.204 -14.239 52.801 1.00 71.06 194 VAL A N 1
ATOM 1547 C CA . VAL A 1 194 ? -41.075 -14.169 54.265 1.00 71.06 194 VAL A CA 1
ATOM 1548 C C . VAL A 1 194 ? -40.119 -15.280 54.697 1.00 71.06 194 VAL A C 1
ATOM 1550 O O . VAL A 1 194 ? -40.261 -16.428 54.280 1.00 71.06 194 VAL A O 1
ATOM 1553 N N . ILE A 1 195 ? -39.116 -14.945 55.512 1.00 66.62 195 ILE A N 1
ATOM 1554 C CA . ILE A 1 195 ? -38.128 -15.921 55.990 1.00 66.62 195 ILE A CA 1
ATOM 1555 C C . ILE A 1 195 ? -38.844 -17.005 56.807 1.00 66.62 195 ILE A C 1
ATOM 1557 O O . ILE A 1 195 ? -39.490 -16.699 57.806 1.00 66.62 195 ILE A O 1
ATOM 1561 N N . GLY A 1 196 ? -38.697 -18.265 56.387 1.00 66.25 196 GLY A N 1
ATOM 1562 C CA . GLY A 1 196 ? -39.370 -19.420 56.994 1.00 66.25 196 GLY A CA 1
ATOM 1563 C C . GLY A 1 196 ? -40.640 -19.875 56.265 1.00 66.25 196 GLY A C 1
ATOM 1564 O O . GLY A 1 196 ? -41.156 -20.942 56.587 1.00 66.25 196 GLY A O 1
ATOM 1565 N N . GLU A 1 197 ? -41.106 -19.125 55.262 1.00 70.44 197 GLU A N 1
ATOM 1566 C CA . GLU A 1 197 ? -42.214 -19.499 54.376 1.00 70.44 197 GLU A CA 1
ATOM 1567 C C . GLU A 1 197 ? -41.734 -19.781 52.941 1.00 70.44 197 GLU A C 1
ATOM 1569 O O . GLU A 1 197 ? -40.558 -19.633 52.603 1.00 70.44 197 GLU A O 1
ATOM 1574 N N . VAL A 1 198 ? -42.661 -20.215 52.082 1.00 68.19 198 VAL A N 1
ATOM 1575 C CA . VAL A 1 198 ? -42.400 -20.434 50.654 1.00 68.19 198 VAL A CA 1
ATOM 1576 C C . VAL A 1 198 ? -42.203 -19.087 49.957 1.00 68.19 198 VAL A C 1
ATOM 1578 O O . VAL A 1 198 ? -43.047 -18.198 50.052 1.00 68.19 198 VAL A O 1
ATOM 1581 N N . THR A 1 199 ? -41.095 -18.944 49.234 1.00 66.94 199 THR A N 1
ATOM 1582 C CA . THR A 1 199 ? -40.781 -17.756 48.436 1.00 66.94 199 THR A CA 1
ATOM 1583 C C . THR A 1 199 ? -41.469 -17.814 47.063 1.00 66.94 199 THR A C 1
ATOM 1585 O O . THR A 1 199 ? -41.463 -18.853 46.405 1.00 66.94 199 THR A O 1
ATOM 1588 N N . ASP A 1 200 ? -42.069 -16.704 46.613 1.00 68.19 200 ASP A N 1
ATOM 1589 C CA . ASP A 1 200 ? -42.620 -16.552 45.253 1.00 68.19 200 ASP A CA 1
ATOM 1590 C C . ASP A 1 200 ? -41.557 -15.897 44.361 1.00 68.19 200 ASP A C 1
ATOM 1592 O O . ASP A 1 200 ? -41.184 -14.743 44.594 1.00 68.19 200 ASP A O 1
ATOM 1596 N N . SER A 1 201 ? -41.049 -16.606 43.348 1.00 68.50 201 SER A N 1
ATOM 1597 C CA . SER A 1 201 ? -40.115 -16.045 42.363 1.00 68.50 201 SER A CA 1
ATOM 1598 C C . SER A 1 201 ? -40.787 -15.821 41.011 1.00 68.50 201 SER A C 1
ATOM 1600 O O . SER A 1 201 ? -41.617 -16.608 40.549 1.00 68.50 201 SER A O 1
ATOM 1602 N N . ARG A 1 202 ? -40.451 -14.705 40.356 1.00 67.19 202 ARG A N 1
ATOM 1603 C CA . ARG A 1 202 ? -40.951 -14.355 39.021 1.00 67.19 202 ARG A CA 1
ATOM 1604 C C . ARG A 1 202 ? -39.839 -13.781 38.164 1.00 67.19 202 ARG A C 1
ATOM 1606 O O . ARG A 1 202 ? -39.055 -12.956 38.620 1.00 67.19 202 ARG A O 1
ATOM 1613 N N . ILE A 1 203 ? -39.828 -14.165 36.893 1.00 67.19 203 ILE A N 1
ATOM 1614 C CA . ILE A 1 203 ? -38.972 -13.543 35.882 1.00 67.19 203 ILE A CA 1
ATOM 1615 C C . ILE A 1 203 ? -39.700 -12.311 35.344 1.00 67.19 203 ILE A C 1
ATOM 1617 O O . ILE A 1 203 ? -40.821 -12.414 34.842 1.00 67.19 203 ILE A O 1
ATOM 1621 N N . MET A 1 204 ? -39.070 -11.146 35.453 1.00 64.69 204 MET A N 1
ATOM 1622 C CA . MET A 1 204 ? -39.591 -9.873 34.964 1.00 64.69 204 MET A CA 1
ATOM 1623 C C . MET A 1 204 ? -38.600 -9.208 34.017 1.00 64.69 204 MET A C 1
ATOM 1625 O O . MET A 1 204 ? -37.394 -9.288 34.210 1.00 64.69 204 MET A O 1
ATOM 1629 N N . ASN A 1 205 ? -39.105 -8.513 33.002 1.00 61.09 205 ASN A N 1
ATOM 1630 C CA . ASN A 1 205 ? -38.259 -7.705 32.127 1.00 61.09 205 ASN A CA 1
ATOM 1631 C C . ASN A 1 205 ? -38.132 -6.295 32.704 1.00 61.09 205 ASN A C 1
ATOM 1633 O O . ASN A 1 205 ? -39.148 -5.654 32.984 1.00 61.09 205 ASN A O 1
ATOM 1637 N N . LEU A 1 206 ? -36.905 -5.786 32.834 1.00 59.59 206 LEU A N 1
ATOM 1638 C CA . LEU A 1 206 ? -36.698 -4.385 33.201 1.00 59.59 206 LEU A CA 1
ATOM 1639 C C . LEU A 1 206 ? -37.103 -3.475 32.030 1.00 59.59 206 LEU A C 1
ATOM 1641 O O . LEU A 1 206 ? -36.491 -3.497 30.956 1.00 59.59 206 LEU A O 1
ATOM 1645 N N . VAL A 1 207 ? -38.134 -2.656 32.242 1.00 57.59 207 VAL A N 1
ATOM 1646 C CA . VAL A 1 207 ? -38.557 -1.618 31.293 1.00 57.59 207 VAL A CA 1
ATOM 1647 C C . VAL A 1 207 ? -37.950 -0.288 31.731 1.00 57.59 207 VAL A C 1
ATOM 1649 O O . VAL A 1 207 ? -38.461 0.399 32.613 1.00 57.59 207 VAL A O 1
ATOM 1652 N N . VAL A 1 208 ? -36.823 0.072 31.119 1.00 53.09 208 VAL A N 1
ATOM 1653 C CA . VAL A 1 208 ? -36.153 1.358 31.355 1.00 53.09 208 VAL A CA 1
ATOM 1654 C C . VAL A 1 208 ? -36.942 2.462 30.640 1.00 53.09 208 VAL A C 1
ATOM 1656 O O . VAL A 1 208 ? -36.997 2.477 29.409 1.00 53.09 208 VAL A O 1
ATOM 1659 N N . GLY A 1 209 ? -37.573 3.358 31.408 1.00 48.94 209 GLY A N 1
ATOM 1660 C CA . GLY A 1 209 ? -38.360 4.496 30.901 1.00 48.94 209 GLY A CA 1
ATOM 1661 C C . GLY A 1 209 ? -39.813 4.571 31.389 1.00 48.94 209 GLY A C 1
ATOM 1662 O O . GLY A 1 209 ? -40.479 5.571 31.139 1.00 48.94 209 GLY A O 1
ATOM 1663 N N . SER A 1 210 ? -40.303 3.561 32.109 1.00 42.62 210 SER A N 1
ATOM 1664 C CA . SER A 1 210 ? -41.595 3.604 32.804 1.00 42.62 210 SER A CA 1
ATOM 1665 C C . SER A 1 210 ? -41.362 3.558 34.308 1.00 42.62 210 SER A C 1
ATOM 1667 O O . SER A 1 210 ? -40.687 2.661 34.803 1.00 42.62 210 SER A O 1
ATOM 1669 N N . SER A 1 211 ? -41.934 4.513 35.032 1.00 39.88 211 SER A N 1
ATOM 1670 C CA . SER A 1 211 ? -41.790 4.716 36.479 1.00 39.88 211 SER A CA 1
ATOM 1671 C C . SER A 1 211 ? -42.287 3.566 37.365 1.00 39.88 211 SER A C 1
ATOM 1673 O O . SER A 1 211 ? -42.234 3.689 38.583 1.00 39.88 211 SER A O 1
ATOM 1675 N N . GLU A 1 212 ? -42.780 2.462 36.801 1.00 42.31 212 GLU A N 1
ATOM 1676 C CA . GLU A 1 212 ? -43.416 1.389 37.560 1.00 42.31 212 GLU A CA 1
ATOM 1677 C C . GLU A 1 212 ? -43.124 0.019 36.934 1.00 42.31 212 GLU A C 1
ATOM 1679 O O . GLU A 1 212 ? -43.693 -0.364 35.915 1.00 42.31 212 GLU A O 1
ATOM 1684 N N . SER A 1 213 ? -42.251 -0.754 37.578 1.00 45.44 213 SER A N 1
ATOM 1685 C CA . SER A 1 213 ? -42.283 -2.217 37.507 1.00 45.44 213 SER A CA 1
ATOM 1686 C C . SER A 1 213 ? -42.708 -2.706 38.894 1.00 45.44 213 SER A C 1
ATOM 1688 O O . SER A 1 213 ? -42.008 -2.489 39.879 1.00 45.44 213 SER A O 1
ATOM 1690 N N . SER A 1 214 ? -43.924 -3.254 38.999 1.00 43.88 214 SER A N 1
ATOM 1691 C CA . SER A 1 214 ? -44.547 -3.629 40.275 1.00 43.88 214 SER A CA 1
ATOM 1692 C C . SER A 1 214 ? -44.675 -5.144 40.385 1.00 43.88 214 SER A C 1
ATOM 1694 O O . SER A 1 214 ? -45.265 -5.792 39.518 1.00 43.88 214 SER A O 1
ATOM 1696 N N . ILE A 1 215 ? -44.159 -5.706 41.480 1.00 43.81 215 ILE A N 1
ATOM 1697 C CA . ILE A 1 215 ? -44.424 -7.092 41.865 1.00 43.81 215 ILE A CA 1
ATOM 1698 C C . ILE A 1 215 ? -45.578 -7.089 42.851 1.00 43.81 215 ILE A C 1
ATOM 1700 O O . ILE A 1 215 ? -45.450 -6.619 43.980 1.00 43.81 215 ILE A O 1
ATOM 1704 N N . ARG A 1 216 ? -46.720 -7.633 42.430 1.00 40.56 216 ARG A N 1
ATOM 1705 C CA . ARG A 1 216 ? -47.891 -7.775 43.294 1.00 40.56 216 ARG A CA 1
ATOM 1706 C C . ARG A 1 216 ? -47.915 -9.174 43.906 1.00 40.56 216 ARG A C 1
ATOM 1708 O O . ARG A 1 216 ? -48.583 -10.068 43.395 1.00 40.56 216 ARG A O 1
ATOM 1715 N N . GLY A 1 217 ? -47.158 -9.359 44.985 1.00 40.06 217 GLY A N 1
ATOM 1716 C CA . GLY A 1 217 ? -47.269 -10.527 45.863 1.00 40.06 217 GLY A CA 1
ATOM 1717 C C . GLY A 1 217 ? -48.374 -10.315 46.901 1.00 40.06 217 GLY A C 1
ATOM 1718 O O . GLY A 1 217 ? -48.572 -9.198 47.377 1.00 40.06 217 GLY A O 1
ATOM 1719 N N . ARG A 1 218 ? -49.125 -11.364 47.250 1.00 37.66 218 ARG A N 1
ATOM 1720 C CA . ARG A 1 218 ? -50.057 -11.335 48.387 1.00 37.66 218 ARG A CA 1
ATOM 1721 C C . ARG A 1 218 ? -49.360 -11.998 49.572 1.00 37.66 218 ARG A C 1
ATOM 1723 O O . ARG A 1 218 ? -49.217 -13.212 49.569 1.00 37.66 218 ARG A O 1
ATOM 1730 N N . VAL A 1 219 ? -48.950 -11.208 50.560 1.00 41.88 219 VAL A N 1
ATOM 1731 C CA . VAL A 1 219 ? -48.493 -11.719 51.860 1.00 41.88 219 VAL A CA 1
ATOM 1732 C C . VAL A 1 219 ? -49.665 -11.590 52.825 1.00 41.88 219 VAL A C 1
ATOM 1734 O O . VAL A 1 219 ? -50.115 -10.483 53.114 1.00 41.88 219 VAL A O 1
ATOM 1737 N N . THR A 1 220 ? -50.211 -12.719 53.264 1.00 39.81 220 THR A N 1
ATOM 1738 C CA . THR A 1 220 ? -51.261 -12.768 54.289 1.00 39.81 220 THR A CA 1
ATOM 1739 C C . THR A 1 220 ? -50.602 -13.180 55.591 1.00 39.81 220 THR A C 1
ATOM 1741 O O . THR A 1 220 ? -50.246 -14.341 55.747 1.00 39.81 220 THR A O 1
ATOM 1744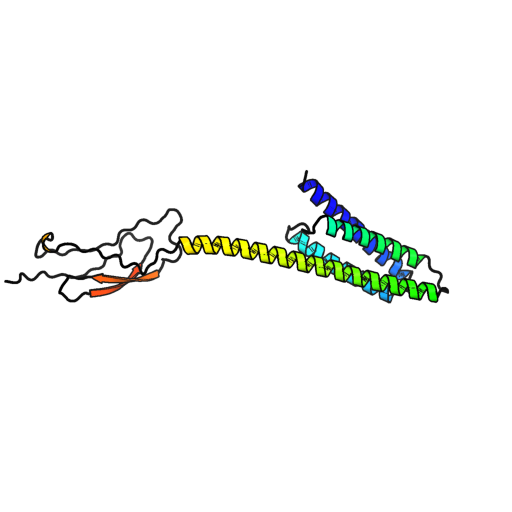 N N . MET A 1 221 ? -50.423 -12.224 56.503 1.00 40.72 221 MET A N 1
ATOM 1745 C CA . MET A 1 221 ? -49.971 -12.514 57.862 1.00 40.72 221 MET A CA 1
ATOM 1746 C C . MET A 1 221 ? -51.126 -13.198 58.593 1.00 40.72 221 MET A C 1
ATOM 1748 O O . MET A 1 221 ? -52.159 -12.573 58.828 1.00 40.72 221 MET A O 1
ATOM 1752 N N . VAL A 1 222 ? -50.982 -14.487 58.888 1.00 40.53 222 VAL A N 1
ATOM 1753 C CA . VAL A 1 222 ? -51.918 -15.205 59.755 1.00 40.53 222 VAL A CA 1
ATOM 1754 C C . VAL A 1 222 ? -51.333 -15.122 61.157 1.00 40.53 222 VAL A C 1
ATOM 1756 O O . VAL A 1 222 ? -50.217 -15.592 61.366 1.00 40.53 222 VAL A O 1
ATOM 1759 N N . ASP A 1 223 ? -52.038 -14.482 62.090 1.00 38.75 223 ASP A N 1
ATOM 1760 C CA . ASP A 1 223 ? -51.618 -14.445 63.492 1.00 38.75 223 ASP A CA 1
ATOM 1761 C C . ASP A 1 223 ? -51.524 -15.889 64.005 1.00 38.75 223 ASP A C 1
ATOM 1763 O O . ASP A 1 223 ? -52.532 -16.570 64.201 1.00 38.75 223 ASP A O 1
ATOM 1767 N N . GLY A 1 224 ? -50.294 -16.379 64.153 1.00 38.16 224 GLY A N 1
ATOM 1768 C CA . GLY A 1 224 ? -50.020 -17.622 64.854 1.00 38.16 224 GLY A CA 1
ATOM 1769 C C . GLY A 1 224 ? -50.239 -17.389 66.342 1.00 38.16 224 GLY A C 1
ATOM 1770 O O . GLY A 1 224 ? -49.621 -16.490 66.914 1.00 38.16 224 GLY A O 1
ATOM 1771 N N . CYS A 1 225 ? -51.143 -18.165 66.939 1.00 34.12 225 CYS A N 1
ATOM 1772 C CA . CYS A 1 225 ? -51.231 -18.301 68.391 1.00 34.12 225 CYS A CA 1
ATOM 1773 C C . CYS A 1 225 ? -49.898 -18.757 68.995 1.00 34.12 225 CYS A C 1
ATOM 1775 O O . CYS A 1 225 ? -49.210 -19.583 68.350 1.00 34.12 225 CYS A O 1
#

Sequence (225 aa):
MALLIEATVGATVRAEFNELLRTVLEFKKKMVCFKSSLVHLQSTLVAISAVIKEIEQQNNELQLPKEELQSFIRKMEEGTQLVFECSKIPWLHFVTRACYKDKLDRFSDELVKIFAIGKQAQMARDQKETLLKVRRILRVVEKTCFDPREAIDNTIKTGMLSPNTLYGAYLVFKESSDGAYGFKNMPVEVSIGVIGEVTDSRIMNLVVGSSESSIRGRVTMVDGC

InterPro domains:
  IPR008808 Powdery mildew resistance protein, RPW8 domain [PF05659] (6-135)
  IPR008808 Powdery mildew resistance protein, RPW8 domain [PS51153] (2-153)
  IPR025886 Phloem protein 2-like [PF14299] (152-199)

pLDDT: mean 72.4, std 15.5, range [34.12, 93.56]

Secondary structure (DSSP, 8-state):
-HHHHHHHHHHHHHHHHHHHHHHHHHHTTT-GGGHHHHHHHHHHHHHHHHHHHHHHHTT------HHHHHHHHHHHHHHHHHHHHHHH--TT-HHHHHHHHHHHHHHHHHHHHHHHHHHHHHHHHHHHHHHHHHHHHHHHHHHT---TTS-------GGGSPTT----EE---PPPTT--TT-TT-EEEEEE--TTS--EEEEEE--TT-S--EE----------

Foldseek 3Di:
DVVVVLVVLLVLLVVLLVLLLVLLVVCCVVCPLLNVLSVLLNVLSVVVVVVCVVCVVVVHRLPDPPVLSVVSSVLSVVSSVLSVVSNPDDPPPVVVSVVSSVVSNVSSVVSVVSSVVSVVVVVVVVVVVVVVVVVVVVVVVVVPDPPLPPDPDDDDPCVVDDAPDFDWDDDDDDADPVGDPPLAQDWHKDWADDVPDDIDIDTDRDHPPDPDDTDRDDDHDDDDD

Nearest PDB structures (foldseek):
  2b5u-assembly2_C  TM=2.066E-01  e=1.015E+00  Escherichia coli
  1oed-assembly1_B  TM=3.082E-01  e=4.776E+00  Torpedo marmorata
  3zx6-assembly1_B  TM=2.912E-01  e=4.276E+00  Archaeoglobus fulgidus DSM 4304

Organism: Glycine soja (NCBI:txid3848)